Protein AF-A0A9D5K468-F1 (afdb_monomer_lite)

Secondary structure (DSSP, 8-state):
---EEEE--HHHHHHHHHHTT-EEEEEEETTTTEEEEEEE-TT---S-EEE--HHHHHHHHHHTTEEEEEESB-TTSSB---EEEEEPP-HHHHHHHHHHHHHHHHHHHHHT--TT-HHHHHHHHHHHHHHHHHHHHHIIIIIHHHHHHH---HHHHHHHHHHHHHHHHHHHHHHHHHHS-TTSHHHHHHHHHHHHHHHHHHHHIIIIIHHHHHHH--HHHHHHHHHHHHHHHHHHHHT-

pLDDT: mean 93.22, std 9.32, range [45.72, 98.62]

Foldseek 3Di:
DKFKDKFPDLVVVVVLLVVQVWAWWWAADPVVRDIDIDTDGPPDPDGPTGGDDSVVSSVVCVVQQKMKTDIQADPVRHGDPDIDIDHDDDQVRVVLNVLLVVLLVLLVVLLPDALVPQVSLLVSLVVNCLSLVLSLVLCVPQPLVVLLVQDPDPVLNVLSVVLNVLSVVLVVLSVVLNVDRSSDPVNSVSSVVSSVSSSVSNRSCVPRVVRSCVVRDDPVSSNVSNVVSVVSSVVVVVVD

Radius of gyration: 19.87 Å; chains: 1; bounding box: 51×41×53 Å

Sequence (240 aa):
MSGISLTSDHETIQEWARIRRGKPSRVADEQQGTETLSIQFPDSTNGNHERIQWRSFFAKFDKQHLCMAYDNKTEDNRLSQYYQFMPAPRGILLTLHTEHEAVMRLFDELANTTTRATKARTQGALQLEKLLKPHMKGEEKVFYPRLVHECDEEDAIIEILEGYEEHKAAKRVLKDLQKTKPDSLEWAARLSVLQELIVHHIGEEVSEIFPTAWEKLDNDTFEKLDTAYKARERKRIANM

Structure (mmCIF, N/CA/C/O backbone):
data_AF-A0A9D5K468-F1
#
_entry.id   AF-A0A9D5K468-F1
#
loop_
_atom_site.group_PDB
_atom_site.id
_atom_site.type_symbol
_atom_site.label_atom_id
_atom_site.label_alt_id
_atom_site.label_comp_id
_atom_site.label_asym_id
_atom_site.label_entity_id
_atom_site.label_seq_id
_atom_site.pdbx_PDB_ins_code
_atom_site.Cartn_x
_atom_site.Cartn_y
_atom_site.Cartn_z
_atom_site.occupancy
_atom_site.B_iso_or_equiv
_atom_site.auth_seq_id
_atom_site.auth_comp_id
_atom_site.auth_asym_id
_atom_site.auth_atom_id
_atom_site.pdbx_PDB_model_num
ATOM 1 N N . MET A 1 1 ? 2.922 11.296 8.341 1.00 45.72 1 MET A N 1
ATOM 2 C CA . MET A 1 1 ? 3.918 10.231 8.558 1.00 45.72 1 MET A CA 1
ATOM 3 C C . MET A 1 1 ? 4.535 9.882 7.210 1.00 45.72 1 MET A C 1
ATOM 5 O O . MET A 1 1 ? 3.951 10.262 6.199 1.00 45.72 1 MET A O 1
ATOM 9 N N . SER A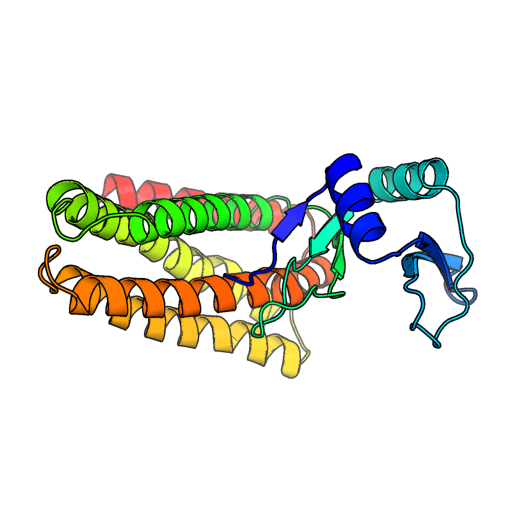 1 2 ? 5.727 9.290 7.200 1.00 59.81 2 SER A N 1
ATOM 10 C CA . SER A 1 2 ? 6.366 8.720 6.005 1.00 59.81 2 SER A CA 1
ATOM 11 C C . SER A 1 2 ? 5.594 7.479 5.555 1.00 59.81 2 SER A C 1
ATOM 13 O O . SER A 1 2 ? 5.036 6.786 6.399 1.00 59.81 2 SER A O 1
ATOM 15 N N . GLY A 1 3 ? 5.512 7.230 4.252 1.00 77.00 3 GLY A N 1
ATOM 16 C CA . GLY A 1 3 ? 4.776 6.095 3.694 1.00 77.00 3 GLY A CA 1
ATOM 17 C C . GLY A 1 3 ? 4.810 6.127 2.171 1.00 77.00 3 GLY A C 1
ATOM 18 O O . GLY A 1 3 ? 4.748 7.209 1.574 1.00 77.00 3 GLY A O 1
ATOM 19 N N . ILE A 1 4 ? 4.928 4.954 1.546 1.00 90.19 4 ILE A N 1
ATOM 20 C CA . ILE A 1 4 ? 4.982 4.855 0.087 1.00 90.19 4 ILE A CA 1
ATOM 21 C C . ILE A 1 4 ? 3.615 5.214 -0.497 1.00 90.19 4 ILE A C 1
ATOM 23 O O . ILE A 1 4 ? 2.582 4.655 -0.138 1.00 90.19 4 ILE A O 1
ATOM 27 N N . SER A 1 5 ? 3.614 6.185 -1.403 1.00 90.56 5 SER A N 1
ATOM 28 C CA . SER A 1 5 ? 2.458 6.608 -2.189 1.00 90.56 5 SER A CA 1
ATOM 29 C C . SER A 1 5 ? 2.612 6.130 -3.628 1.00 90.56 5 SER A C 1
ATOM 31 O O . SER A 1 5 ? 3.729 6.057 -4.135 1.00 90.56 5 SER A O 1
ATOM 33 N N . LEU A 1 6 ? 1.496 5.860 -4.308 1.00 93.62 6 LEU A N 1
ATOM 34 C CA . LEU A 1 6 ? 1.474 5.551 -5.737 1.00 93.62 6 LEU A CA 1
ATOM 35 C C . LEU A 1 6 ? 0.826 6.692 -6.516 1.00 93.62 6 LEU A C 1
ATOM 37 O O . LEU A 1 6 ? -0.181 7.254 -6.094 1.00 93.62 6 LEU A O 1
ATOM 41 N N . THR A 1 7 ? 1.392 7.037 -7.671 1.00 95.38 7 THR A N 1
ATOM 42 C CA . THR A 1 7 ? 0.779 8.011 -8.579 1.00 95.38 7 THR A CA 1
ATOM 43 C C . THR A 1 7 ? 1.098 7.717 -10.039 1.00 95.38 7 THR A C 1
ATOM 45 O O . THR A 1 7 ? 2.213 7.333 -10.386 1.00 95.38 7 THR A O 1
ATOM 48 N N . SER A 1 8 ? 0.123 7.927 -10.917 1.00 96.31 8 SER A N 1
ATOM 49 C CA . SER A 1 8 ? 0.329 8.036 -12.367 1.00 96.31 8 SER A CA 1
ATOM 50 C C . SER A 1 8 ? 0.136 9.473 -12.864 1.00 96.31 8 SER A C 1
ATOM 52 O O . SER A 1 8 ? 0.160 9.716 -14.068 1.00 96.31 8 SER A O 1
ATOM 54 N N . ASP A 1 9 ? -0.092 10.424 -11.954 1.00 97.56 9 ASP A N 1
ATOM 55 C CA . ASP A 1 9 ? -0.331 11.821 -12.289 1.00 97.56 9 ASP A CA 1
ATOM 56 C C . ASP A 1 9 ? 0.985 12.529 -12.634 1.00 97.56 9 ASP A C 1
ATOM 58 O O . ASP A 1 9 ? 1.917 12.610 -11.826 1.00 97.56 9 ASP A O 1
ATOM 62 N N . HIS A 1 10 ? 1.062 13.044 -13.861 1.00 98.25 10 HIS A N 1
ATOM 63 C CA . HIS A 1 10 ? 2.283 13.651 -14.388 1.00 98.25 10 HIS A CA 1
ATOM 64 C C . HIS A 1 10 ? 2.686 14.892 -13.590 1.00 98.25 10 HIS A C 1
ATOM 66 O O . HIS A 1 10 ? 3.875 15.076 -13.328 1.00 98.25 10 HIS A O 1
ATOM 72 N N . GLU A 1 11 ? 1.723 15.720 -13.176 1.00 98.00 11 GLU A N 1
ATOM 73 C CA . GLU A 1 11 ? 1.996 16.945 -12.415 1.00 98.00 11 GLU A CA 1
ATOM 74 C C . GLU A 1 11 ? 2.590 16.616 -11.042 1.00 98.00 11 GLU A C 1
ATOM 76 O O . GLU A 1 11 ? 3.605 17.197 -10.648 1.00 98.00 11 GLU A O 1
ATOM 81 N N . THR A 1 12 ? 2.031 15.615 -10.361 1.00 97.56 12 THR A N 1
ATOM 82 C CA . THR A 1 12 ? 2.538 15.098 -9.086 1.00 97.56 12 THR A CA 1
ATOM 83 C C . THR A 1 12 ? 3.973 14.593 -9.225 1.00 97.56 12 THR A C 1
ATOM 85 O O . THR A 1 12 ? 4.833 14.973 -8.428 1.00 97.56 12 THR A O 1
ATOM 88 N N . ILE A 1 13 ? 4.270 13.791 -10.256 1.00 98.19 13 ILE A N 1
ATOM 89 C CA . ILE A 1 13 ? 5.626 13.271 -10.511 1.00 98.19 13 ILE A CA 1
ATOM 90 C C . ILE A 1 13 ? 6.605 14.422 -10.782 1.00 98.19 13 ILE A C 1
ATOM 92 O O . ILE A 1 13 ? 7.703 14.462 -10.216 1.00 98.19 13 ILE A O 1
ATOM 96 N N . GLN A 1 14 ? 6.215 15.381 -11.628 1.00 97.88 14 GLN A N 1
ATOM 97 C CA . GLN A 1 14 ? 7.049 16.538 -11.956 1.00 97.88 14 GLN A CA 1
ATOM 98 C C . GLN A 1 14 ? 7.346 17.391 -10.730 1.00 97.88 14 GLN A C 1
ATOM 100 O O . GLN A 1 14 ? 8.498 17.781 -10.526 1.00 97.88 14 GLN A O 1
ATOM 105 N N . GLU A 1 15 ? 6.331 17.683 -9.922 1.00 97.19 15 GLU A N 1
ATOM 106 C CA . GLU A 1 15 ? 6.473 18.510 -8.730 1.00 97.19 15 GLU A CA 1
ATOM 107 C C . GLU A 1 15 ? 7.313 17.804 -7.664 1.00 97.19 15 GLU A C 1
ATOM 109 O O . GLU A 1 15 ? 8.256 18.396 -7.123 1.00 97.19 15 GLU A O 1
ATOM 114 N N . TRP A 1 16 ? 7.052 16.513 -7.431 1.00 96.94 16 TRP A N 1
ATOM 115 C CA . TRP A 1 16 ? 7.837 15.690 -6.516 1.00 96.94 16 TRP A CA 1
ATOM 116 C C . TRP A 1 16 ? 9.320 15.684 -6.912 1.00 96.94 16 TRP A C 1
ATOM 118 O O . TRP A 1 16 ? 10.186 15.957 -6.069 1.00 96.94 16 TRP A O 1
ATOM 128 N N . ALA A 1 17 ? 9.620 15.478 -8.199 1.00 96.81 17 ALA A N 1
ATOM 129 C CA . ALA A 1 17 ? 10.984 15.523 -8.718 1.00 96.81 17 ALA A CA 1
ATOM 130 C C . ALA A 1 17 ? 11.593 16.930 -8.596 1.00 96.81 17 ALA A C 1
ATOM 132 O O . ALA A 1 17 ? 12.740 17.079 -8.166 1.00 96.81 17 ALA A O 1
ATOM 133 N N . ARG A 1 18 ? 10.834 17.984 -8.927 1.00 95.94 18 ARG A N 1
ATOM 134 C CA . ARG A 1 18 ? 11.301 19.380 -8.921 1.00 95.94 18 ARG A CA 1
ATOM 135 C C . ARG A 1 18 ? 11.754 19.830 -7.536 1.00 95.94 18 ARG A C 1
ATOM 137 O O . ARG A 1 18 ? 12.836 20.413 -7.430 1.00 95.94 18 ARG A O 1
ATOM 144 N N . ILE A 1 19 ? 10.972 19.546 -6.492 1.00 95.19 19 ILE A N 1
ATOM 145 C CA . ILE A 1 19 ? 11.309 19.892 -5.098 1.00 95.19 19 ILE A CA 1
ATOM 146 C C . ILE A 1 19 ? 12.653 19.265 -4.689 1.00 95.19 19 ILE A C 1
ATOM 148 O O . ILE A 1 19 ? 13.437 19.880 -3.967 1.00 95.19 19 ILE A O 1
ATOM 152 N N . ARG A 1 20 ? 12.961 18.083 -5.231 1.00 94.50 20 ARG A N 1
ATOM 153 C CA . ARG A 1 20 ? 14.201 17.325 -4.994 1.00 94.50 20 ARG A CA 1
ATOM 154 C C . ARG A 1 20 ? 15.311 17.624 -6.000 1.00 94.50 20 ARG A C 1
ATOM 156 O O . ARG A 1 20 ? 16.351 16.974 -5.982 1.00 94.50 20 ARG A O 1
ATOM 163 N N . ARG A 1 21 ? 15.109 18.602 -6.892 1.00 95.06 21 ARG A N 1
ATOM 164 C CA . ARG A 1 21 ? 16.019 18.943 -8.005 1.00 95.06 21 ARG A CA 1
ATOM 165 C C . ARG A 1 21 ? 16.281 17.776 -8.971 1.00 95.06 21 ARG A C 1
ATOM 167 O O . ARG A 1 21 ? 17.262 17.808 -9.713 1.00 95.06 21 ARG A O 1
ATOM 174 N N . GLY A 1 22 ? 15.390 16.789 -8.990 1.00 95.19 22 GLY A N 1
ATOM 175 C CA . GLY A 1 22 ? 15.406 15.669 -9.917 1.00 95.19 22 GLY A CA 1
ATOM 176 C C . GLY A 1 22 ? 15.116 16.110 -11.351 1.00 95.19 22 GLY A C 1
ATOM 177 O O . GLY A 1 22 ? 14.369 17.066 -11.594 1.00 95.19 22 GLY A O 1
ATOM 178 N N . LYS A 1 23 ? 15.727 15.423 -12.316 1.00 95.38 23 LYS A N 1
ATOM 179 C CA . LYS A 1 23 ? 15.510 15.640 -13.751 1.00 95.38 23 LYS A CA 1
ATOM 180 C C . LYS A 1 23 ? 15.128 14.329 -14.441 1.00 95.38 23 LYS A C 1
ATOM 182 O O . LYS A 1 23 ? 15.724 13.303 -14.125 1.00 95.38 23 LYS A O 1
ATOM 187 N N . PRO A 1 24 ? 14.181 14.357 -15.393 1.00 96.94 24 PRO A N 1
ATOM 188 C CA . PRO A 1 24 ? 13.792 13.167 -16.133 1.00 96.94 24 PRO A CA 1
ATOM 189 C C . PRO A 1 24 ? 14.971 12.668 -16.964 1.00 96.94 24 PRO A C 1
ATOM 191 O O . PRO A 1 24 ? 15.669 13.429 -17.643 1.00 96.94 24 PRO A O 1
ATOM 194 N N . SER A 1 25 ? 15.191 11.370 -16.897 1.00 95.12 25 SER A N 1
ATOM 195 C CA . SER A 1 25 ? 16.307 10.691 -17.532 1.00 95.12 25 SER A CA 1
ATOM 196 C C . SER A 1 25 ? 15.880 9.300 -17.981 1.00 95.12 25 SER A C 1
ATOM 198 O O . SER A 1 25 ? 14.791 8.823 -17.653 1.00 95.12 25 SER A O 1
ATOM 200 N N . ARG A 1 26 ? 16.741 8.669 -18.765 1.00 92.25 26 ARG A N 1
ATOM 201 C CA . ARG A 1 26 ? 16.633 7.269 -19.147 1.00 92.25 26 ARG A CA 1
ATOM 202 C C . ARG A 1 26 ? 17.983 6.595 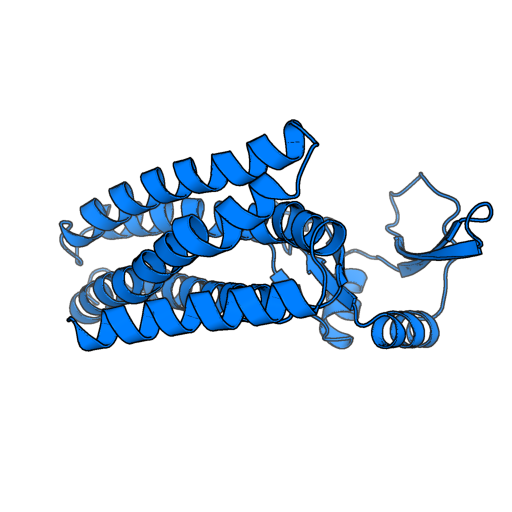-18.968 1.00 92.25 26 ARG A C 1
ATOM 204 O O . ARG A 1 26 ? 19.020 7.242 -19.120 1.00 92.25 26 ARG A O 1
ATOM 211 N N . VAL A 1 27 ? 17.949 5.302 -18.712 1.00 89.62 27 VAL A N 1
ATOM 212 C CA . VAL A 1 27 ? 19.107 4.417 -18.781 1.00 89.62 27 VAL A CA 1
ATOM 213 C C . VAL A 1 27 ? 18.841 3.449 -19.922 1.00 89.62 27 VAL A C 1
ATOM 215 O O . VAL A 1 27 ? 17.809 2.783 -19.934 1.00 89.62 27 VAL A O 1
ATOM 218 N N . ALA A 1 28 ? 19.721 3.430 -20.919 1.00 84.94 28 ALA A N 1
ATOM 219 C CA . ALA A 1 28 ? 19.643 2.453 -21.996 1.00 84.94 28 ALA A CA 1
ATOM 220 C C . ALA A 1 28 ? 20.304 1.147 -21.544 1.00 84.94 28 ALA A C 1
ATOM 222 O O . ALA A 1 28 ? 21.418 1.175 -21.022 1.00 84.94 28 ALA A O 1
ATOM 223 N N . ASP A 1 29 ? 19.637 0.025 -21.781 1.00 80.25 29 ASP A N 1
ATOM 224 C CA . ASP A 1 29 ? 20.243 -1.298 -21.734 1.00 80.25 29 ASP A CA 1
ATOM 225 C C . ASP A 1 29 ? 20.590 -1.703 -23.172 1.00 80.25 29 ASP A C 1
ATOM 227 O O . ASP A 1 29 ? 19.738 -2.126 -23.956 1.00 80.25 29 ASP A O 1
ATOM 231 N N . GLU A 1 30 ? 21.858 -1.523 -23.543 1.00 74.56 30 GLU A N 1
ATOM 232 C CA . GLU A 1 30 ? 22.348 -1.852 -24.886 1.00 74.56 30 GLU A CA 1
ATOM 233 C C . GLU A 1 30 ? 22.330 -3.361 -25.174 1.00 74.56 30 GLU A C 1
ATOM 235 O O . GLU A 1 30 ? 22.268 -3.752 -26.339 1.00 74.56 30 GLU A O 1
ATOM 240 N N . GLN A 1 31 ? 22.364 -4.212 -24.141 1.00 74.06 31 GLN A N 1
ATOM 241 C CA . GLN A 1 31 ? 22.369 -5.666 -24.311 1.00 74.06 31 GLN A CA 1
ATOM 242 C C . GLN A 1 31 ? 20.968 -6.197 -24.611 1.00 74.06 31 GLN A C 1
ATOM 244 O O . GLN A 1 31 ? 20.813 -7.071 -25.463 1.00 74.06 31 GLN A O 1
ATOM 249 N N . GLN A 1 32 ? 19.951 -5.657 -23.937 1.00 71.75 32 GLN A N 1
ATOM 250 C CA . GLN A 1 32 ? 18.554 -6.054 -24.141 1.00 71.75 32 GLN A CA 1
ATOM 251 C C . GLN A 1 32 ? 17.818 -5.179 -25.166 1.00 71.75 32 GLN A C 1
ATOM 253 O O . GLN A 1 32 ? 16.709 -5.512 -25.583 1.00 71.75 32 GLN A O 1
ATOM 258 N N . GLY A 1 33 ? 18.415 -4.058 -25.582 1.00 76.19 33 GLY A N 1
ATOM 259 C CA . GLY A 1 33 ? 17.763 -3.071 -26.444 1.00 76.19 33 GLY A CA 1
ATOM 260 C C . GLY A 1 33 ? 16.573 -2.382 -25.769 1.00 76.19 33 GLY A C 1
ATOM 261 O O . GLY A 1 33 ? 15.693 -1.858 -26.457 1.00 76.19 33 GLY A O 1
ATOM 262 N N . THR A 1 34 ? 16.517 -2.408 -24.436 1.00 80.69 34 THR A N 1
ATOM 263 C CA . THR A 1 34 ? 15.461 -1.798 -23.626 1.00 80.69 34 THR A CA 1
ATOM 264 C C . THR A 1 34 ? 15.940 -0.475 -23.034 1.00 80.69 34 THR A C 1
ATOM 266 O O . THR A 1 34 ? 17.118 -0.116 -23.077 1.00 80.69 34 THR A O 1
ATOM 269 N N . GLU A 1 35 ? 15.006 0.318 -22.522 1.00 86.31 35 GLU A N 1
ATOM 270 C CA . GLU A 1 35 ? 15.334 1.526 -21.776 1.00 86.31 35 GLU A CA 1
ATOM 271 C C . GLU A 1 35 ? 14.469 1.614 -20.525 1.00 86.31 35 GLU A C 1
ATOM 273 O O . GLU A 1 35 ? 13.265 1.346 -20.564 1.00 86.31 35 GLU A O 1
ATOM 278 N N . THR A 1 36 ? 15.093 2.042 -19.435 1.00 91.06 36 THR A N 1
ATOM 279 C CA . THR A 1 36 ? 14.440 2.250 -18.147 1.00 91.06 36 THR A CA 1
ATOM 280 C C . THR A 1 36 ? 14.343 3.742 -17.884 1.00 91.06 36 THR A C 1
ATOM 282 O O . THR A 1 36 ? 15.323 4.481 -18.010 1.00 91.06 36 THR A O 1
ATOM 285 N N . LEU A 1 37 ? 13.146 4.208 -17.540 1.00 95.12 37 LEU A N 1
ATOM 286 C CA . LEU A 1 37 ? 12.934 5.588 -17.121 1.00 95.12 37 LEU A CA 1
ATOM 287 C C . LEU A 1 37 ? 13.493 5.802 -15.714 1.00 95.12 37 LEU A C 1
ATOM 289 O O . LEU A 1 37 ? 13.341 4.957 -14.839 1.00 95.12 37 LEU A O 1
ATOM 293 N N . SER A 1 38 ? 14.120 6.953 -15.486 1.00 94.75 38 SER A N 1
ATOM 294 C CA . SER A 1 38 ? 14.679 7.312 -14.182 1.00 94.75 38 SER A CA 1
ATOM 295 C C . SER A 1 38 ? 14.586 8.814 -13.924 1.00 94.75 38 SER A C 1
ATOM 297 O O . SER A 1 38 ? 14.521 9.634 -14.842 1.00 94.75 38 SER A O 1
ATOM 299 N N . ILE A 1 39 ? 14.648 9.209 -12.662 1.00 94.75 39 ILE A N 1
ATOM 300 C CA . ILE A 1 39 ? 14.851 10.587 -12.219 1.00 94.75 39 ILE A CA 1
ATOM 301 C C . ILE A 1 39 ? 16.288 10.710 -11.706 1.00 94.75 39 ILE A C 1
ATOM 303 O O . ILE A 1 39 ? 16.675 10.067 -10.734 1.00 94.75 39 ILE A O 1
ATOM 307 N N . GLN A 1 40 ? 17.081 11.553 -12.361 1.00 93.00 40 GLN A N 1
ATOM 308 C CA . GLN A 1 40 ? 18.457 11.836 -11.967 1.00 93.00 40 GLN A CA 1
ATOM 309 C C . GLN A 1 40 ? 18.485 12.969 -10.937 1.00 93.00 40 GLN A C 1
ATOM 311 O O . GLN A 1 40 ? 18.050 14.088 -11.236 1.00 93.00 40 GLN A O 1
ATOM 316 N N . PHE A 1 41 ? 19.040 12.700 -9.755 1.00 91.88 41 PHE A N 1
ATOM 317 C CA . PHE A 1 41 ? 19.265 13.695 -8.701 1.00 91.88 41 PHE A CA 1
ATOM 318 C C . PHE A 1 41 ? 20.694 14.262 -8.738 1.00 91.88 41 PHE A C 1
ATOM 320 O O . PHE A 1 41 ? 21.589 13.601 -9.263 1.00 91.88 41 PHE A O 1
ATOM 327 N N . PRO A 1 42 ? 20.936 15.475 -8.198 1.00 84.88 42 PRO A N 1
ATOM 328 C CA . PRO A 1 42 ? 22.245 16.137 -8.257 1.00 84.88 42 PRO A CA 1
ATOM 329 C C . PRO A 1 42 ? 23.411 15.327 -7.676 1.00 84.88 42 PRO A C 1
ATOM 331 O O . PRO A 1 42 ? 24.520 15.434 -8.189 1.00 84.88 42 PRO A O 1
ATOM 334 N N . ASP A 1 43 ? 23.146 14.519 -6.649 1.00 77.19 43 ASP A N 1
ATOM 335 C CA . ASP A 1 43 ? 24.165 13.745 -5.927 1.00 77.19 43 ASP A CA 1
ATOM 336 C C . ASP A 1 43 ? 24.287 12.297 -6.442 1.00 77.19 43 ASP A C 1
ATOM 338 O O . ASP A 1 43 ? 25.074 11.510 -5.922 1.00 77.19 43 ASP A O 1
ATOM 342 N N . SER A 1 44 ? 23.516 11.926 -7.473 1.00 68.44 44 SER A N 1
ATOM 343 C CA . SER A 1 44 ? 23.575 10.595 -8.079 1.00 68.44 44 SER A CA 1
ATOM 344 C C . SER A 1 44 ? 24.779 10.509 -9.020 1.00 68.44 44 SER A C 1
ATOM 346 O O . SER A 1 44 ? 24.780 11.080 -10.112 1.00 68.44 44 SER A O 1
ATOM 348 N N . THR A 1 45 ? 25.831 9.821 -8.574 1.00 56.50 45 THR A N 1
ATOM 349 C CA . THR A 1 45 ? 27.096 9.647 -9.311 1.00 56.50 45 THR A CA 1
ATOM 350 C C . THR A 1 45 ? 27.157 8.368 -10.148 1.00 56.50 45 THR A C 1
ATOM 352 O O . THR A 1 45 ? 28.140 8.162 -10.857 1.00 56.50 45 THR A O 1
ATOM 355 N N . ASN A 1 46 ? 26.125 7.520 -10.103 1.00 55.44 46 ASN A N 1
ATOM 356 C CA . ASN A 1 46 ? 26.139 6.201 -10.730 1.00 55.44 46 ASN A CA 1
ATOM 357 C C . ASN A 1 46 ? 25.146 6.121 -11.892 1.00 55.44 46 ASN A C 1
ATOM 359 O O . ASN A 1 46 ? 23.981 6.456 -11.726 1.00 55.44 46 ASN A O 1
ATOM 363 N N . GLY A 1 47 ? 25.612 5.620 -13.039 1.00 61.12 47 GLY A N 1
ATOM 364 C CA . GLY A 1 47 ? 24.780 5.235 -14.182 1.00 61.12 47 GLY A CA 1
ATOM 365 C C . GLY A 1 47 ? 24.971 6.105 -15.425 1.00 61.12 47 GLY A C 1
ATOM 366 O O . GLY A 1 47 ? 25.184 7.315 -15.348 1.00 61.12 47 GLY A O 1
ATOM 367 N N . ASN A 1 48 ? 24.865 5.478 -16.599 1.00 75.81 48 ASN A N 1
ATOM 368 C CA . ASN A 1 48 ? 24.874 6.151 -17.900 1.00 75.81 48 ASN A CA 1
ATOM 369 C C . ASN A 1 48 ? 23.502 6.811 -18.160 1.00 75.81 48 ASN A C 1
ATOM 371 O O . ASN A 1 48 ? 22.762 6.426 -19.064 1.00 75.81 48 ASN A O 1
ATOM 375 N N . HIS A 1 49 ? 23.117 7.747 -17.286 1.00 84.38 49 HIS A N 1
ATOM 376 C CA . HIS A 1 49 ? 21.836 8.442 -17.361 1.00 84.38 49 HIS A CA 1
ATOM 377 C C . HIS A 1 49 ? 21.863 9.483 -18.477 1.00 84.38 49 HIS A C 1
ATOM 379 O O . HIS A 1 49 ? 22.571 10.490 -18.399 1.00 84.38 49 HIS A O 1
ATOM 385 N N . GLU A 1 50 ? 21.012 9.299 -19.478 1.00 90.31 50 GLU A N 1
ATOM 386 C CA . GLU A 1 50 ? 20.758 10.321 -20.480 1.00 90.31 50 GLU A CA 1
ATOM 387 C C . GLU A 1 50 ? 19.570 11.181 -20.050 1.00 90.31 50 GLU A C 1
ATOM 389 O O . GLU A 1 50 ? 18.458 10.690 -19.842 1.00 90.31 50 GLU A O 1
ATOM 394 N N . ARG A 1 51 ? 19.787 12.493 -19.941 1.00 92.69 51 ARG A N 1
ATOM 395 C CA . ARG A 1 51 ? 18.706 13.448 -19.680 1.00 92.69 51 ARG A CA 1
ATOM 396 C C . ARG A 1 51 ? 17.771 13.546 -20.877 1.00 92.69 51 ARG A C 1
ATOM 398 O O . ARG A 1 51 ? 18.211 13.788 -21.997 1.00 92.69 51 ARG A O 1
ATOM 405 N N . ILE A 1 52 ? 16.471 13.477 -20.611 1.00 95.44 52 ILE A N 1
ATOM 406 C CA . ILE A 1 52 ? 15.428 13.646 -21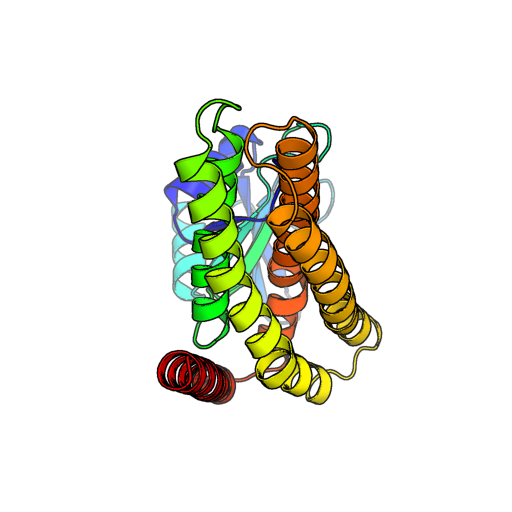.627 1.00 95.44 52 ILE A CA 1
ATOM 407 C C . ILE A 1 52 ? 14.467 14.771 -21.244 1.00 95.44 52 ILE A C 1
ATOM 409 O O . ILE A 1 52 ? 14.528 15.322 -20.152 1.00 95.44 52 ILE A O 1
ATOM 413 N N . GLN A 1 53 ? 13.586 15.164 -22.160 1.00 97.25 53 GLN A N 1
ATOM 414 C CA . GLN A 1 53 ? 12.530 16.135 -21.861 1.00 97.25 53 GLN A CA 1
ATOM 415 C C . GLN A 1 53 ? 11.343 15.438 -21.192 1.00 97.25 53 GLN A C 1
ATOM 417 O O . GLN A 1 53 ? 10.990 14.332 -21.599 1.00 97.25 53 GLN A O 1
ATOM 422 N N . TRP A 1 54 ? 10.662 16.110 -20.256 1.00 97.88 54 TRP A N 1
ATOM 423 C CA . TRP A 1 54 ? 9.464 15.573 -19.587 1.00 97.88 54 TRP A CA 1
ATOM 424 C C . TRP A 1 54 ? 8.400 15.066 -20.563 1.00 97.88 54 TRP A C 1
ATOM 426 O O . TRP A 1 54 ? 7.823 14.013 -20.344 1.00 97.88 54 TRP A O 1
ATOM 436 N N . ARG A 1 55 ? 8.188 15.756 -21.689 1.00 97.50 55 ARG A N 1
ATOM 437 C CA . ARG A 1 55 ? 7.247 15.298 -22.722 1.00 97.50 55 ARG A CA 1
ATOM 438 C C . ARG A 1 55 ? 7.617 13.922 -23.292 1.00 97.50 55 ARG A C 1
ATOM 440 O O . ARG A 1 55 ? 6.739 13.102 -23.517 1.00 97.50 55 ARG A O 1
ATOM 447 N N . SER A 1 56 ? 8.906 13.683 -23.542 1.00 96.62 56 SER A N 1
ATOM 448 C CA . SER A 1 56 ? 9.398 12.387 -24.035 1.00 96.62 56 SER A CA 1
ATOM 449 C C . SER A 1 56 ? 9.344 11.327 -22.935 1.00 96.62 56 SER A C 1
ATOM 451 O O . SER A 1 56 ? 8.939 10.198 -23.187 1.00 96.62 56 SER A O 1
ATOM 453 N N . PHE A 1 57 ? 9.691 11.721 -21.707 1.00 97.50 57 PHE A N 1
ATOM 454 C CA . PHE A 1 57 ? 9.585 10.880 -20.522 1.00 97.50 57 PHE A CA 1
ATOM 455 C C . PHE A 1 57 ? 8.155 10.354 -20.340 1.00 97.50 57 PHE A C 1
ATOM 457 O O . PHE A 1 57 ? 7.956 9.144 -20.312 1.00 97.50 57 PHE A O 1
ATOM 464 N N . PHE A 1 58 ? 7.155 11.240 -20.305 1.00 98.19 58 PHE A N 1
ATOM 465 C CA . PHE A 1 58 ? 5.770 10.833 -20.074 1.00 98.19 58 PHE A CA 1
ATOM 466 C C . PHE A 1 58 ? 5.152 10.081 -21.248 1.00 98.19 58 PHE A C 1
ATOM 468 O O . PHE A 1 58 ? 4.436 9.116 -21.031 1.00 98.19 58 PHE A O 1
ATOM 475 N N . ALA A 1 59 ? 5.522 10.409 -22.490 1.00 97.19 59 ALA A N 1
ATOM 476 C CA . ALA A 1 59 ? 5.102 9.604 -23.637 1.00 97.19 59 ALA A CA 1
ATOM 477 C C . ALA A 1 59 ? 5.546 8.131 -23.517 1.00 97.19 59 ALA A C 1
ATOM 479 O O . ALA A 1 59 ? 4.823 7.230 -23.940 1.00 97.19 59 ALA A O 1
ATOM 480 N N . LYS A 1 60 ? 6.729 7.876 -22.940 1.00 95.88 60 LYS A N 1
ATOM 481 C CA . LYS A 1 60 ? 7.229 6.519 -22.667 1.00 95.88 60 LYS A CA 1
ATOM 482 C C . LYS A 1 60 ? 6.553 5.904 -21.444 1.00 95.88 60 LYS A C 1
ATOM 484 O O . LYS A 1 60 ? 6.127 4.758 -21.520 1.00 95.88 60 LYS A O 1
ATOM 489 N N . PHE A 1 61 ? 6.415 6.680 -20.371 1.00 97.19 61 PHE A N 1
ATOM 490 C CA . PHE A 1 61 ? 5.749 6.283 -19.130 1.00 97.19 61 PHE A CA 1
ATOM 491 C C . PHE A 1 61 ? 4.316 5.795 -19.385 1.00 97.19 61 PHE A C 1
ATOM 493 O O . PHE A 1 61 ? 3.956 4.695 -18.974 1.00 97.19 61 PHE A O 1
ATOM 500 N N . ASP A 1 62 ? 3.539 6.558 -20.160 1.00 97.06 62 ASP A N 1
ATOM 501 C CA . ASP A 1 62 ? 2.158 6.223 -20.514 1.00 97.06 62 ASP A CA 1
ATOM 502 C C . ASP A 1 62 ? 2.091 4.998 -21.427 1.00 97.06 62 ASP A C 1
ATOM 504 O O . ASP A 1 62 ? 1.257 4.116 -21.231 1.00 97.06 62 ASP A O 1
ATOM 508 N N . LYS A 1 63 ? 2.999 4.909 -22.411 1.00 95.00 63 LYS A N 1
ATOM 509 C CA . LYS A 1 63 ? 3.089 3.758 -23.322 1.00 95.00 63 LYS A CA 1
ATOM 510 C C . LYS A 1 63 ? 3.412 2.458 -22.578 1.00 95.00 63 LYS A C 1
ATOM 512 O O . LYS A 1 63 ? 2.982 1.393 -23.010 1.00 95.00 63 LYS A O 1
ATOM 517 N N . GLN A 1 64 ? 4.188 2.544 -21.501 1.00 93.31 64 GLN A N 1
ATOM 518 C CA . GLN A 1 64 ? 4.541 1.417 -20.638 1.00 93.31 64 GLN A CA 1
ATOM 519 C C . GLN A 1 64 ? 3.516 1.192 -19.511 1.00 93.31 64 GLN A C 1
ATOM 52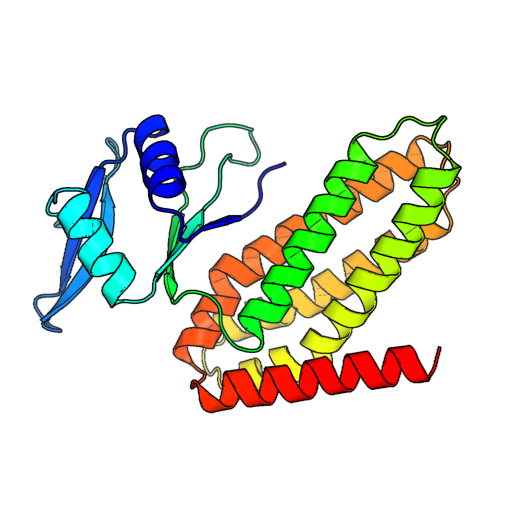1 O O . GLN A 1 64 ? 3.674 0.248 -18.744 1.00 93.31 64 GLN A O 1
ATOM 526 N N . HIS A 1 65 ? 2.464 2.018 -19.428 1.00 94.44 65 HIS A N 1
ATOM 527 C CA . HIS A 1 65 ? 1.435 1.966 -18.386 1.00 94.44 65 HIS A CA 1
ATOM 528 C C . HIS A 1 65 ? 2.018 1.966 -16.966 1.00 94.44 65 HIS A C 1
ATOM 530 O O . HIS A 1 65 ? 1.619 1.166 -16.120 1.00 94.44 65 HIS A O 1
ATOM 536 N N . LEU A 1 66 ? 2.991 2.841 -16.715 1.00 96.31 66 LEU A N 1
ATOM 537 C CA . LEU A 1 66 ? 3.681 2.914 -15.432 1.00 96.31 66 LEU A CA 1
ATOM 538 C C . LEU A 1 66 ? 2.929 3.768 -14.402 1.00 96.31 66 LEU A C 1
ATOM 540 O O . LEU A 1 66 ? 2.114 4.632 -14.727 1.00 96.31 66 LEU A O 1
ATOM 544 N N . CYS A 1 67 ? 3.265 3.542 -13.139 1.00 97.12 67 CYS A N 1
ATOM 545 C CA . CYS A 1 67 ? 3.060 4.446 -12.020 1.00 97.12 67 CYS A CA 1
ATOM 546 C C . CYS A 1 67 ? 4.399 4.674 -11.293 1.00 97.12 67 CYS A C 1
ATOM 548 O O . CYS A 1 67 ? 5.394 3.987 -11.540 1.00 97.12 67 CYS A O 1
ATOM 550 N N . MET A 1 68 ? 4.432 5.668 -10.410 1.00 97.44 68 MET A N 1
ATOM 551 C CA . MET A 1 68 ? 5.544 5.947 -9.509 1.00 97.44 68 MET A CA 1
ATOM 552 C C . MET A 1 68 ? 5.137 5.575 -8.084 1.00 97.44 68 MET A C 1
ATOM 554 O O . MET A 1 68 ? 4.218 6.192 -7.544 1.00 97.44 68 MET A O 1
ATOM 558 N N . ALA A 1 69 ? 5.831 4.609 -7.486 1.00 96.12 69 ALA A N 1
ATOM 559 C CA . ALA A 1 69 ? 5.894 4.422 -6.042 1.00 96.12 69 ALA A CA 1
ATOM 560 C C . ALA A 1 69 ? 6.920 5.406 -5.486 1.00 96.12 69 ALA A C 1
ATOM 562 O O . ALA A 1 69 ? 8.018 5.516 -6.029 1.00 96.12 69 ALA A O 1
ATOM 563 N N . TYR A 1 70 ? 6.575 6.178 -4.462 1.00 95.00 70 TYR A N 1
ATOM 564 C CA . TYR A 1 70 ? 7.476 7.192 -3.925 1.00 95.00 70 TYR A CA 1
ATOM 565 C C . TYR A 1 70 ? 7.212 7.487 -2.465 1.00 95.00 70 TYR A C 1
ATOM 567 O O . TYR A 1 70 ? 6.086 7.398 -1.982 1.00 95.00 70 TYR A O 1
ATOM 575 N N . ASP A 1 71 ? 8.256 7.953 -1.796 1.00 92.56 71 ASP A N 1
ATOM 576 C CA . ASP A 1 71 ? 8.138 8.509 -0.463 1.00 92.56 71 ASP A CA 1
ATOM 577 C C . ASP A 1 71 ? 8.310 10.032 -0.506 1.00 92.56 71 ASP A C 1
ATOM 579 O O . ASP A 1 71 ? 9.116 10.609 -1.248 1.00 92.56 71 ASP A O 1
ATOM 583 N N . ASN A 1 72 ? 7.519 10.726 0.304 1.00 89.38 72 ASN A N 1
ATOM 584 C CA . ASN A 1 72 ? 7.666 12.160 0.464 1.00 89.38 72 ASN A CA 1
ATOM 585 C C . ASN A 1 72 ? 8.782 12.504 1.445 1.00 89.38 72 ASN A C 1
ATOM 587 O O . ASN A 1 72 ? 9.530 13.461 1.206 1.00 89.38 72 ASN A O 1
ATOM 591 N N . LYS A 1 73 ? 8.894 11.759 2.544 1.00 87.19 73 LYS A N 1
ATOM 592 C CA . LYS A 1 73 ? 9.807 12.101 3.624 1.00 87.19 73 LYS A CA 1
ATOM 593 C C . LYS A 1 73 ? 10.340 10.867 4.317 1.00 87.19 73 LYS A C 1
ATOM 595 O O . LYS A 1 73 ? 9.566 9.997 4.658 1.00 87.19 73 LYS A O 1
ATOM 600 N N . THR A 1 74 ? 11.617 10.901 4.654 1.00 83.56 74 THR A N 1
ATOM 601 C CA . THR A 1 74 ? 12.249 9.909 5.524 1.00 83.56 74 THR A CA 1
ATOM 602 C C . THR A 1 74 ? 11.660 9.946 6.940 1.00 83.56 74 THR A C 1
ATOM 604 O O . THR A 1 74 ? 10.995 10.914 7.327 1.00 83.56 74 THR A O 1
ATOM 607 N N . GLU A 1 75 ? 11.965 8.929 7.749 1.00 77.56 75 GLU A N 1
ATOM 608 C CA . GLU A 1 75 ? 11.553 8.851 9.161 1.00 77.56 75 GLU A CA 1
ATOM 609 C C . GLU A 1 75 ? 11.990 10.075 9.983 1.00 77.56 75 GLU A C 1
ATOM 611 O O . GLU A 1 75 ? 11.251 10.564 10.836 1.00 77.56 75 GLU A O 1
ATOM 616 N N . ASP A 1 76 ? 13.160 10.646 9.673 1.00 82.00 76 ASP A N 1
ATOM 617 C CA . ASP A 1 76 ? 13.673 11.872 10.298 1.00 82.00 76 ASP A CA 1
ATOM 618 C C . ASP A 1 76 ? 13.109 13.168 9.674 1.00 82.00 76 ASP A C 1
ATOM 620 O O . ASP A 1 76 ? 13.629 14.265 9.900 1.00 82.00 76 ASP A O 1
ATOM 624 N N . ASN A 1 77 ? 12.011 13.053 8.915 1.00 82.62 77 ASN A N 1
ATOM 625 C CA . ASN A 1 77 ? 11.232 14.144 8.325 1.00 82.62 77 ASN A CA 1
ATOM 626 C C . ASN A 1 77 ? 12.022 14.997 7.306 1.00 82.62 77 ASN A C 1
ATOM 628 O O . ASN A 1 77 ? 11.644 16.143 7.028 1.00 82.62 77 ASN A O 1
ATOM 632 N N . ARG A 1 78 ? 13.094 14.445 6.715 1.00 87.75 78 ARG A N 1
ATOM 633 C CA . ARG A 1 78 ? 13.805 15.029 5.561 1.00 87.75 78 ARG A CA 1
ATOM 634 C C . ARG A 1 78 ? 13.114 14.641 4.259 1.00 87.75 78 ARG A C 1
ATOM 636 O O . ARG A 1 78 ? 12.300 13.732 4.231 1.00 87.75 78 ARG A O 1
ATOM 643 N N . LEU A 1 79 ? 13.421 15.334 3.162 1.00 89.75 79 LEU A N 1
ATOM 644 C CA . LEU A 1 79 ? 12.899 14.965 1.842 1.00 89.75 79 LEU A CA 1
ATOM 645 C C . LEU A 1 79 ? 13.521 13.639 1.388 1.00 89.75 79 LEU A C 1
ATOM 647 O O . LEU A 1 79 ? 14.727 13.579 1.156 1.00 89.75 79 LEU A O 1
ATOM 651 N N . SER A 1 80 ? 12.694 12.606 1.235 1.00 91.44 80 SER A N 1
ATOM 652 C CA . SER A 1 80 ? 13.125 11.308 0.707 1.00 91.44 80 SER A CA 1
ATOM 653 C C . SER A 1 80 ? 13.389 11.402 -0.791 1.00 91.44 80 SER A C 1
ATOM 655 O O . SER A 1 80 ? 12.636 12.071 -1.489 1.00 91.44 80 SER A O 1
ATOM 657 N N . GLN A 1 81 ? 14.435 10.757 -1.304 1.00 92.94 81 GLN A N 1
ATOM 658 C CA . GLN A 1 81 ? 14.657 10.595 -2.750 1.00 92.94 81 GLN A CA 1
ATOM 659 C C . GLN A 1 81 ? 14.206 9.219 -3.252 1.00 92.94 81 GLN A C 1
ATOM 661 O O . GLN A 1 81 ? 14.417 8.911 -4.421 1.00 92.94 81 GLN A O 1
ATOM 666 N N . TYR A 1 82 ? 13.597 8.402 -2.388 1.00 92.69 82 TYR A N 1
ATOM 667 C CA . TYR A 1 82 ? 13.104 7.087 -2.764 1.00 92.69 82 TYR A CA 1
ATOM 668 C C . TYR A 1 82 ? 11.944 7.213 -3.756 1.00 92.69 82 TYR A C 1
ATOM 670 O O . TYR A 1 82 ? 10.934 7.872 -3.482 1.00 92.69 82 TYR A O 1
ATOM 678 N N . TYR A 1 83 ? 12.113 6.572 -4.907 1.00 94.88 83 TYR A N 1
ATOM 679 C CA . TYR A 1 83 ? 11.057 6.314 -5.868 1.00 94.88 83 TYR A CA 1
ATOM 680 C C . TYR A 1 83 ? 11.376 5.039 -6.643 1.00 94.88 83 TYR A C 1
ATOM 682 O O . TYR A 1 83 ? 12.540 4.674 -6.817 1.00 94.88 83 TYR A O 1
ATOM 690 N N . GLN A 1 84 ? 10.334 4.434 -7.189 1.00 95.25 84 GLN A N 1
ATOM 691 C CA . GLN A 1 84 ? 10.418 3.332 -8.126 1.00 95.25 84 GLN A CA 1
ATOM 692 C C . GLN A 1 84 ? 9.325 3.500 -9.173 1.00 95.25 84 GLN A C 1
ATOM 694 O O . GLN A 1 84 ? 8.181 3.829 -8.857 1.00 95.25 84 GLN A O 1
ATOM 699 N N . PHE A 1 85 ? 9.679 3.296 -10.439 1.00 95.56 85 PHE A N 1
ATOM 700 C CA . PHE A 1 85 ? 8.679 3.141 -11.485 1.00 95.56 85 PHE A CA 1
ATOM 701 C C . PHE A 1 85 ? 8.329 1.670 -11.622 1.00 95.56 85 PHE A C 1
ATOM 703 O O . PHE A 1 85 ? 9.213 0.820 -11.702 1.00 95.56 85 PHE A O 1
ATOM 710 N N . MET A 1 86 ? 7.038 1.384 -11.666 1.00 94.06 86 MET A N 1
ATOM 711 C CA . MET A 1 86 ? 6.503 0.032 -11.780 1.00 94.06 86 MET A CA 1
ATOM 712 C C . MET A 1 86 ? 5.240 0.063 -12.642 1.00 94.06 86 MET A C 1
ATOM 714 O O . MET A 1 86 ? 4.651 1.133 -12.812 1.00 94.06 86 MET A O 1
ATOM 718 N N . PRO A 1 87 ? 4.802 -1.065 -13.217 1.00 94.38 87 PRO A N 1
ATOM 719 C CA . PRO A 1 87 ? 3.538 -1.091 -13.936 1.00 94.38 87 PRO A CA 1
ATOM 720 C C . PRO A 1 87 ? 2.361 -0.744 -13.007 1.00 94.38 87 PRO A C 1
ATOM 722 O O . PRO A 1 87 ? 2.309 -1.172 -11.851 1.00 94.38 87 PRO A O 1
ATOM 725 N N . ALA A 1 88 ? 1.412 0.046 -13.513 1.00 93.62 88 ALA A N 1
ATOM 726 C CA . ALA A 1 88 ? 0.281 0.537 -12.734 1.00 93.62 88 ALA A CA 1
ATOM 727 C C . ALA A 1 88 ? -0.587 -0.620 -12.199 1.00 93.62 88 ALA A C 1
ATOM 729 O O . ALA A 1 88 ? -0.899 -1.529 -12.972 1.00 93.62 88 ALA A O 1
ATOM 730 N N . PRO A 1 89 ? -1.021 -0.598 -10.919 1.00 94.56 89 PRO A N 1
ATOM 731 C CA . PRO A 1 89 ? -1.807 -1.679 -10.329 1.00 94.56 89 PRO A CA 1
ATOM 732 C C . PRO A 1 89 ? -3.040 -2.058 -11.159 1.00 94.56 89 PRO A C 1
ATOM 734 O O . PRO A 1 89 ? -3.755 -1.204 -11.684 1.00 94.56 89 PRO A O 1
ATOM 737 N N . ARG A 1 90 ? -3.319 -3.361 -11.229 1.00 94.75 90 ARG A N 1
ATOM 738 C CA . ARG A 1 90 ? -4.466 -3.954 -11.936 1.00 94.75 90 ARG A CA 1
ATOM 739 C C . ARG A 1 90 ? -4.986 -5.175 -11.189 1.00 94.75 90 ARG A C 1
ATOM 741 O O . ARG A 1 90 ? -4.292 -5.683 -10.307 1.00 94.75 90 ARG A O 1
ATOM 748 N N . GLY A 1 91 ? -6.171 -5.663 -11.560 1.00 97.38 91 GLY A N 1
ATOM 749 C CA . GLY A 1 91 ? -6.799 -6.811 -10.908 1.00 97.38 91 GLY A CA 1
ATOM 750 C C . GLY A 1 91 ? -6.750 -6.673 -9.385 1.00 97.38 91 GLY A C 1
ATOM 751 O O . GLY A 1 91 ? -7.118 -5.632 -8.835 1.00 97.38 91 GLY A O 1
ATOM 752 N N . ILE A 1 92 ? -6.223 -7.698 -8.711 1.00 98.12 92 ILE A N 1
ATOM 753 C CA . ILE A 1 92 ? -6.147 -7.719 -7.248 1.00 98.12 92 ILE A CA 1
ATOM 754 C C . ILE A 1 92 ? -5.271 -6.591 -6.689 1.00 98.12 92 ILE A C 1
ATOM 756 O O . ILE A 1 92 ? -5.660 -5.993 -5.695 1.00 98.12 92 ILE A O 1
ATOM 760 N N . LEU A 1 93 ? -4.166 -6.217 -7.348 1.00 97.81 93 LEU A N 1
ATOM 761 C CA . LEU A 1 93 ? -3.279 -5.154 -6.851 1.00 97.81 93 LEU A CA 1
ATOM 762 C C . LEU A 1 93 ? -3.987 -3.796 -6.808 1.00 97.81 93 LEU A C 1
ATOM 764 O O . LEU A 1 93 ? -3.785 -3.016 -5.883 1.00 97.81 93 LEU A O 1
ATOM 768 N N . LEU A 1 94 ? -4.850 -3.515 -7.791 1.00 96.94 94 LEU A N 1
ATOM 769 C CA . LEU A 1 94 ? -5.663 -2.296 -7.790 1.00 96.94 94 LEU A CA 1
ATOM 770 C C . LEU A 1 94 ? -6.686 -2.304 -6.650 1.00 96.94 94 LEU A C 1
ATOM 772 O O . LEU A 1 94 ? -6.903 -1.276 -6.006 1.00 96.94 94 LEU A O 1
ATOM 776 N N . THR A 1 95 ? -7.308 -3.456 -6.394 1.00 97.88 95 THR A N 1
ATOM 777 C CA . THR A 1 95 ? -8.242 -3.628 -5.274 1.00 97.88 95 THR A CA 1
ATOM 778 C C . THR A 1 95 ? -7.542 -3.400 -3.935 1.00 97.88 95 THR A C 1
ATOM 780 O O . THR A 1 95 ? -7.999 -2.550 -3.173 1.00 97.88 95 THR A O 1
ATOM 783 N N . LEU A 1 96 ? -6.412 -4.071 -3.689 1.00 97.88 96 LEU A N 1
ATOM 784 C CA . LEU A 1 96 ? -5.628 -3.916 -2.458 1.00 97.88 96 LEU A CA 1
ATOM 785 C C . LEU A 1 96 ? -5.161 -2.469 -2.277 1.00 97.88 96 LEU A C 1
ATOM 787 O O . LEU A 1 96 ? -5.407 -1.864 -1.238 1.00 97.88 96 LEU A O 1
ATOM 791 N N . HIS A 1 97 ? -4.618 -1.852 -3.329 1.00 96.38 97 HIS A N 1
ATOM 792 C CA . HIS A 1 97 ? -4.200 -0.453 -3.270 1.00 96.38 97 HIS A CA 1
ATOM 793 C C . HIS A 1 97 ? -5.358 0.502 -2.928 1.00 96.38 97 HIS A C 1
ATOM 795 O O . HIS A 1 97 ? -5.205 1.397 -2.097 1.00 96.38 97 HIS A O 1
ATOM 801 N N . THR A 1 98 ? -6.542 0.295 -3.511 1.00 96.19 98 THR A N 1
ATOM 802 C CA . THR A 1 98 ? -7.728 1.114 -3.197 1.00 96.19 98 THR A CA 1
ATOM 803 C C . THR A 1 98 ? -8.135 0.972 -1.724 1.00 96.19 98 THR A C 1
ATOM 805 O O . THR A 1 98 ? -8.561 1.943 -1.087 1.00 96.19 98 THR A O 1
ATOM 808 N N . GLU A 1 99 ? -8.001 -0.230 -1.162 1.00 97.31 99 GLU A N 1
ATOM 809 C CA . GLU A 1 99 ? -8.255 -0.501 0.255 1.00 97.31 99 GLU A CA 1
ATOM 810 C C . GLU A 1 99 ? -7.199 0.147 1.159 1.00 97.31 99 GLU A C 1
ATOM 812 O O . GLU A 1 99 ? -7.575 0.779 2.153 1.00 97.31 99 GLU A O 1
ATOM 817 N N . HIS A 1 100 ? -5.915 0.097 0.782 1.00 97.06 100 HIS A N 1
ATOM 818 C CA . HIS A 1 100 ? -4.828 0.805 1.469 1.00 97.06 100 HIS A CA 1
ATOM 819 C C . HIS A 1 100 ? -5.129 2.291 1.595 1.00 97.06 100 HIS A C 1
ATOM 821 O O . HIS A 1 100 ? -5.077 2.848 2.692 1.00 97.06 100 HIS A O 1
ATOM 827 N N . GLU A 1 101 ? -5.517 2.941 0.496 1.00 95.12 101 GLU A N 1
ATOM 828 C CA . GLU A 1 101 ? -5.852 4.360 0.541 1.00 95.12 101 GLU A CA 1
ATOM 829 C C . GLU A 1 101 ? -7.029 4.655 1.481 1.00 95.12 101 GLU A C 1
ATOM 831 O O . GLU A 1 101 ? -7.033 5.667 2.184 1.00 95.12 101 GLU A O 1
ATOM 836 N N . ALA A 1 102 ? -8.050 3.792 1.502 1.00 96.56 102 ALA A N 1
ATOM 837 C CA . ALA A 1 102 ? -9.197 3.964 2.388 1.00 96.56 102 ALA A CA 1
ATOM 838 C C . ALA A 1 102 ? -8.796 3.853 3.867 1.00 96.56 102 ALA A C 1
ATOM 840 O O . ALA A 1 102 ? -9.272 4.635 4.694 1.00 96.56 102 ALA A O 1
ATOM 841 N N . VAL A 1 103 ? -7.904 2.917 4.190 1.00 97.00 103 VAL A N 1
ATOM 842 C CA . VAL A 1 103 ? -7.354 2.735 5.536 1.00 97.00 103 VAL A CA 1
ATOM 843 C C . VAL A 1 103 ? -6.467 3.917 5.937 1.00 97.00 103 VAL A C 1
ATOM 845 O O . VAL A 1 103 ? -6.662 4.467 7.021 1.00 97.00 103 VAL A O 1
ATOM 848 N N . MET A 1 104 ? -5.556 4.356 5.062 1.00 95.81 104 MET A N 1
ATOM 849 C CA . MET A 1 104 ? -4.679 5.506 5.313 1.00 95.81 104 MET A CA 1
ATOM 850 C C . MET A 1 104 ? -5.482 6.787 5.568 1.00 95.81 104 MET A C 1
ATOM 852 O O . MET A 1 104 ? -5.246 7.468 6.566 1.00 95.81 104 MET A O 1
ATOM 856 N N . ARG A 1 105 ? -6.505 7.065 4.744 1.00 96.19 105 ARG A N 1
ATOM 857 C CA . ARG A 1 105 ? -7.412 8.210 4.955 1.00 96.19 105 ARG A CA 1
ATOM 858 C C . ARG A 1 105 ? -8.094 8.155 6.323 1.00 96.19 105 ARG A C 1
ATOM 860 O O . ARG A 1 105 ? -8.140 9.160 7.027 1.00 96.19 105 ARG A O 1
ATOM 867 N N . LEU A 1 106 ? -8.588 6.984 6.728 1.00 98.06 106 LEU A N 1
ATOM 868 C CA . LEU A 1 106 ? -9.249 6.825 8.024 1.00 98.06 106 LEU A CA 1
ATOM 869 C C . LEU A 1 106 ? -8.281 6.997 9.205 1.00 98.06 106 LEU A C 1
ATOM 871 O O . LEU A 1 106 ? -8.669 7.557 10.233 1.00 98.06 106 LEU A O 1
ATOM 875 N N . PHE A 1 107 ? -7.033 6.539 9.079 1.00 97.81 107 PHE A N 1
ATOM 876 C CA . PHE A 1 107 ? -6.012 6.805 10.092 1.00 97.81 107 PHE A CA 1
ATOM 877 C C . PHE A 1 107 ? -5.745 8.300 10.244 1.00 97.81 107 PHE A C 1
ATOM 879 O O . PHE A 1 107 ? -5.756 8.791 11.372 1.00 97.81 107 PHE A O 1
ATOM 886 N N . ASP A 1 108 ? -5.591 9.031 9.139 1.00 95.94 108 ASP A N 1
ATOM 887 C CA . ASP A 1 108 ? -5.377 10.480 9.173 1.00 95.94 108 ASP A CA 1
ATOM 888 C C . ASP A 1 108 ? -6.565 11.219 9.803 1.00 95.94 108 ASP A C 1
ATOM 890 O O . ASP A 1 108 ? -6.383 12.099 10.651 1.00 95.94 108 ASP A O 1
ATOM 894 N N . GLU A 1 109 ? -7.798 10.840 9.460 1.00 97.44 109 GLU A N 1
ATOM 895 C CA . GLU A 1 109 ? -9.001 11.391 10.092 1.00 97.44 109 GLU A CA 1
ATOM 896 C C . GLU A 1 109 ? -8.999 11.162 11.610 1.00 97.44 109 GLU A C 1
ATOM 898 O O . GLU A 1 109 ? -9.253 12.089 12.385 1.00 97.44 109 GLU A O 1
ATOM 903 N N . LEU A 1 110 ? -8.678 9.941 12.048 1.00 97.75 110 LEU A N 1
ATOM 904 C CA . LEU A 1 110 ? -8.656 9.569 13.461 1.00 97.75 110 LEU A CA 1
ATOM 905 C C . LEU A 1 110 ? -7.510 10.227 14.236 1.00 97.75 110 LEU A C 1
ATOM 907 O O . LEU A 1 110 ? -7.728 10.664 15.372 1.00 97.75 110 LEU A O 1
ATOM 911 N N . ALA A 1 111 ? -6.324 10.341 13.638 1.00 96.19 111 ALA A N 1
ATOM 912 C CA . ALA A 1 111 ? -5.154 10.978 14.240 1.00 96.19 111 ALA A CA 1
ATOM 913 C C . ALA A 1 111 ? -5.402 12.468 14.530 1.00 96.19 111 ALA A C 1
ATOM 915 O O . ALA A 1 111 ? -4.918 12.999 15.530 1.00 96.19 111 ALA A O 1
ATOM 916 N N . ASN A 1 112 ? -6.236 13.124 13.718 1.00 96.81 112 ASN A N 1
ATOM 917 C CA . ASN A 1 112 ? -6.618 14.527 13.895 1.00 96.81 112 ASN A CA 1
ATOM 918 C C . ASN A 1 112 ? -7.766 14.749 14.904 1.00 96.81 112 ASN A C 1
ATOM 920 O O . ASN A 1 112 ? -8.198 15.883 15.131 1.00 96.81 112 ASN A O 1
ATOM 924 N N . THR A 1 113 ? -8.279 13.694 15.548 1.00 98.00 113 THR A N 1
ATOM 925 C CA . THR A 1 113 ? -9.342 13.821 16.557 1.00 98.00 113 THR A CA 1
ATOM 926 C C . THR A 1 113 ? -8.818 14.226 17.938 1.00 98.00 113 THR A C 1
ATOM 928 O O . THR A 1 113 ? -7.741 13.828 18.376 1.00 98.00 113 THR A O 1
ATOM 931 N N . THR A 1 114 ? -9.646 14.934 18.713 1.00 97.19 114 THR A N 1
ATOM 932 C CA . THR A 1 114 ? -9.354 15.247 20.127 1.00 97.19 114 THR A CA 1
ATOM 933 C C . THR A 1 114 ? -9.948 14.208 21.082 1.00 97.19 114 THR A C 1
ATOM 935 O O . THR A 1 114 ? -10.855 13.463 20.714 1.00 97.19 114 THR A O 1
ATOM 938 N N . THR A 1 115 ? -9.514 14.201 22.347 1.00 96.81 115 THR A N 1
ATOM 939 C CA . THR A 1 115 ? -10.065 13.325 23.407 1.00 96.81 115 THR A CA 1
ATOM 940 C C . THR A 1 115 ? -11.574 13.487 23.619 1.00 96.81 115 THR A C 1
ATOM 942 O O . THR A 1 115 ? -12.244 12.557 24.053 1.00 96.81 115 THR A O 1
ATOM 945 N N . ARG A 1 116 ? -12.147 14.639 23.248 1.00 97.25 116 ARG A N 1
ATOM 946 C CA . ARG A 1 116 ? -13.594 14.899 23.321 1.00 97.25 116 ARG A CA 1
ATOM 947 C C . ARG A 1 116 ? -14.396 14.206 22.213 1.00 97.25 116 ARG A C 1
ATOM 949 O O . ARG A 1 116 ? -15.608 14.066 22.341 1.00 97.25 116 ARG A O 1
ATOM 956 N N . ALA A 1 117 ? -13.751 13.761 21.135 1.00 97.69 117 ALA A N 1
ATOM 957 C CA . ALA A 1 117 ? -14.400 13.164 19.967 1.00 97.69 117 ALA A CA 1
ATOM 958 C C . ALA A 1 117 ? -14.698 11.662 20.153 1.00 97.69 117 ALA A C 1
ATOM 960 O O . ALA A 1 117 ? -14.468 10.855 19.253 1.00 97.69 117 ALA A O 1
ATOM 961 N N . THR A 1 118 ? -15.214 11.269 21.320 1.00 97.88 118 THR A N 1
ATOM 962 C CA . THR A 1 118 ? -15.379 9.859 21.717 1.00 97.88 118 THR A CA 1
ATOM 963 C C . THR A 1 118 ? -16.201 9.049 20.723 1.00 97.88 118 THR A C 1
ATOM 965 O O . THR A 1 118 ? -15.776 7.974 20.313 1.00 97.88 118 THR A O 1
ATOM 968 N N . LYS A 1 119 ? -17.335 9.590 20.263 1.00 98.00 119 LYS A N 1
ATOM 969 C CA . LYS A 1 119 ? -18.195 8.933 19.269 1.00 98.00 119 LYS A CA 1
ATOM 970 C C . LYS A 1 119 ? -17.458 8.674 17.951 1.00 98.00 119 LYS A C 1
ATOM 972 O O . LYS A 1 119 ? -17.528 7.560 17.440 1.00 98.00 119 LYS A O 1
ATOM 977 N N . ALA A 1 120 ? -16.740 9.674 17.433 1.00 97.94 120 ALA A N 1
ATOM 978 C CA . ALA A 1 120 ? -15.981 9.549 16.189 1.00 97.94 120 ALA A CA 1
ATOM 979 C C . ALA A 1 120 ? -14.852 8.519 16.328 1.00 97.94 120 ALA A C 1
ATOM 981 O O . ALA A 1 120 ? -14.726 7.637 15.487 1.00 97.94 120 ALA A O 1
ATOM 982 N N . ARG A 1 121 ? -14.103 8.554 17.439 1.00 98.50 121 ARG A N 1
ATOM 983 C CA . ARG A 1 121 ? -13.045 7.576 17.740 1.00 98.50 121 ARG A CA 1
ATOM 984 C C . ARG A 1 121 ? -13.579 6.148 17.861 1.00 98.50 121 ARG A C 1
ATOM 986 O O . ARG A 1 121 ? -13.000 5.231 17.288 1.00 98.50 121 ARG A O 1
ATOM 993 N N . THR A 1 122 ? -14.708 5.946 18.544 1.00 98.06 122 THR A N 1
ATOM 994 C CA . THR A 1 122 ? -15.355 4.626 18.633 1.00 98.06 122 THR A CA 1
ATOM 995 C C . THR A 1 122 ? -15.812 4.127 17.264 1.00 98.06 122 THR A C 1
ATOM 997 O O . THR A 1 122 ? -15.546 2.981 16.911 1.00 98.06 122 THR A O 1
ATOM 1000 N N . GLN A 1 123 ? -16.484 4.973 16.479 1.00 97.94 123 GLN A N 1
ATOM 1001 C CA . GLN A 1 123 ? -16.962 4.595 15.148 1.00 97.94 123 GLN A CA 1
ATOM 1002 C C . GLN A 1 123 ? -15.804 4.313 14.187 1.00 97.94 123 GLN A C 1
ATOM 1004 O O . GLN A 1 123 ? -15.838 3.307 13.482 1.00 97.94 123 GLN A O 1
ATOM 1009 N N . GLY A 1 124 ? -14.760 5.140 14.205 1.00 98.00 124 GLY A N 1
ATOM 1010 C CA . GLY A 1 124 ? -13.580 4.936 13.376 1.00 98.00 124 GLY A CA 1
ATOM 1011 C C . GLY A 1 124 ? -12.784 3.693 13.773 1.00 98.00 124 GLY A C 1
ATOM 1012 O O . GLY A 1 124 ? -12.368 2.959 12.889 1.00 98.00 124 GLY A O 1
ATOM 1013 N N . ALA A 1 125 ? -12.665 3.355 15.064 1.00 97.81 125 ALA A N 1
ATOM 1014 C CA . ALA A 1 125 ? -12.039 2.093 15.485 1.00 97.81 125 ALA A CA 1
ATOM 1015 C C . ALA A 1 125 ? -12.802 0.852 14.978 1.00 97.81 125 ALA A C 1
ATOM 1017 O O . ALA A 1 125 ? -12.193 -0.153 14.608 1.00 97.81 125 ALA A O 1
ATOM 1018 N N . LEU A 1 126 ? -14.138 0.913 14.931 1.00 97.69 126 LEU A N 1
ATOM 1019 C CA . LEU A 1 126 ? -14.960 -0.141 14.323 1.00 97.69 126 LEU A CA 1
ATOM 1020 C C . LEU A 1 126 ? -14.800 -0.177 12.799 1.00 97.69 126 LEU A C 1
ATOM 1022 O O . LEU A 1 126 ? -14.792 -1.254 12.207 1.00 97.69 126 LEU A O 1
ATOM 1026 N N . GLN A 1 127 ? -14.673 0.983 12.156 1.00 98.00 127 GLN A N 1
ATOM 1027 C CA . GLN A 1 127 ? -14.466 1.061 10.714 1.00 98.00 127 GLN A CA 1
ATOM 1028 C C . GLN A 1 127 ? -13.074 0.554 10.309 1.00 98.00 127 GLN A C 1
ATOM 1030 O O . GLN A 1 127 ? -12.980 -0.202 9.345 1.00 98.00 127 GLN A O 1
ATOM 1035 N N . LEU A 1 128 ? -12.026 0.866 11.080 1.00 98.31 128 LEU A N 1
ATOM 1036 C CA . LEU A 1 128 ? -10.688 0.295 10.907 1.00 98.31 128 LEU A CA 1
ATOM 1037 C C . LEU A 1 128 ? -10.745 -1.229 10.955 1.00 98.31 128 LEU A C 1
ATOM 1039 O O . LEU A 1 128 ? -10.206 -1.886 10.077 1.00 98.31 128 LEU A O 1
ATOM 1043 N N . GLU A 1 129 ? -11.457 -1.817 11.920 1.00 97.25 129 GLU A N 1
ATOM 1044 C CA . GLU A 1 129 ? -11.632 -3.272 11.958 1.00 97.25 129 GLU A CA 1
ATOM 1045 C C . GLU A 1 129 ? -12.330 -3.814 10.707 1.00 97.25 129 GLU A C 1
ATOM 1047 O O . GLU A 1 129 ? -11.919 -4.844 10.162 1.00 97.25 129 GLU A O 1
ATOM 1052 N N . LYS A 1 130 ? -13.387 -3.132 10.256 1.00 96.31 130 LYS A N 1
ATOM 1053 C CA . LYS A 1 130 ? -14.150 -3.540 9.075 1.00 96.31 130 LYS A CA 1
ATOM 1054 C C . LYS A 1 130 ? -13.327 -3.498 7.795 1.00 96.31 130 LYS A C 1
ATOM 1056 O O . LYS A 1 130 ? -13.609 -4.340 6.949 1.00 96.31 130 LYS A O 1
ATOM 1061 N N . LEU A 1 131 ? -12.358 -2.587 7.687 1.00 96.81 131 LEU A N 1
ATOM 1062 C CA . LEU A 1 131 ? -11.444 -2.458 6.548 1.00 96.81 131 LEU A CA 1
ATOM 1063 C C . LEU A 1 131 ? -10.227 -3.386 6.665 1.00 96.81 131 LEU A C 1
ATOM 1065 O O . LEU A 1 131 ? -9.958 -4.149 5.752 1.00 96.81 131 LEU A O 1
ATOM 1069 N N . LEU A 1 132 ? -9.552 -3.410 7.817 1.00 97.88 132 LEU A N 1
ATOM 1070 C CA . LEU A 1 132 ? -8.309 -4.164 8.014 1.00 97.88 132 LEU A CA 1
ATOM 1071 C C . LEU A 1 132 ? -8.536 -5.681 8.070 1.00 97.88 132 LEU A C 1
ATOM 1073 O O . LEU A 1 132 ? -7.814 -6.458 7.454 1.00 97.88 132 LEU A O 1
ATOM 1077 N N . LYS A 1 133 ? -9.539 -6.164 8.820 1.00 96.44 133 LYS A N 1
ATOM 1078 C CA . LYS A 1 133 ? -9.740 -7.619 8.966 1.00 96.44 133 LYS A CA 1
ATOM 1079 C C . LYS A 1 133 ? -10.074 -8.370 7.672 1.00 96.44 133 LYS A C 1
ATOM 1081 O O . LYS A 1 133 ? -9.626 -9.513 7.575 1.00 96.44 133 LYS A O 1
ATOM 1086 N N . PRO A 1 134 ? -10.947 -7.889 6.760 1.00 96.06 134 PRO A N 1
ATOM 1087 C CA . PRO A 1 134 ? -11.154 -8.594 5.497 1.00 96.06 134 PRO A CA 1
ATOM 1088 C C . PRO A 1 134 ? -9.900 -8.560 4.652 1.00 96.06 134 PRO A C 1
ATOM 1090 O O . PRO A 1 134 ? -9.547 -9.621 4.156 1.00 96.06 134 PRO A O 1
ATOM 1093 N N . HIS A 1 135 ? -9.268 -7.390 4.580 1.00 97.69 135 HIS A N 1
ATOM 1094 C CA . HIS A 1 135 ? -8.107 -7.097 3.768 1.00 97.69 135 HIS A CA 1
ATOM 1095 C C . HIS A 1 135 ? -6.976 -8.092 4.019 1.00 97.69 135 HIS A C 1
ATOM 1097 O O . HIS A 1 135 ? -6.797 -9.033 3.242 1.00 97.69 135 HIS A O 1
ATOM 1103 N N . MET A 1 136 ? -6.454 -8.074 5.250 1.00 98.00 136 MET A N 1
ATOM 1104 C CA . MET A 1 136 ? -5.434 -9.021 5.708 1.00 98.00 136 MET A CA 1
ATOM 1105 C C . MET A 1 136 ? -5.847 -10.483 5.479 1.00 98.00 136 MET A C 1
ATOM 1107 O O . MET A 1 136 ? -5.061 -11.342 5.101 1.00 98.00 136 MET A O 1
ATOM 1111 N N . LYS A 1 137 ? -7.122 -10.826 5.718 1.00 96.81 137 LYS A N 1
ATOM 1112 C CA . LYS A 1 137 ? -7.609 -12.211 5.560 1.00 96.81 137 LYS A CA 1
ATOM 1113 C C . LYS A 1 137 ? -7.774 -12.615 4.089 1.00 96.81 137 LYS A C 1
ATOM 1115 O O . LYS A 1 137 ? -7.906 -13.812 3.801 1.00 96.81 137 LYS A O 1
ATOM 1120 N N . GLY A 1 138 ? -7.938 -11.652 3.196 1.00 97.25 138 GLY A N 1
ATOM 1121 C CA . GLY A 1 138 ? -8.007 -11.840 1.761 1.00 97.25 138 GLY A CA 1
ATOM 1122 C C . GLY A 1 138 ? -6.613 -12.097 1.214 1.00 97.25 138 GLY A C 1
ATOM 1123 O O . GLY A 1 138 ? -6.423 -13.124 0.566 1.00 97.25 138 GLY A O 1
ATOM 1124 N N . GLU A 1 139 ? -5.634 -11.281 1.598 1.00 98.25 139 GLU A N 1
ATOM 1125 C CA . GLU A 1 139 ? -4.224 -11.483 1.245 1.00 98.25 139 GLU A CA 1
ATOM 1126 C C . GLU A 1 139 ? -3.721 -12.846 1.708 1.00 98.25 139 GLU A C 1
ATOM 1128 O O . GLU A 1 139 ? -3.368 -13.692 0.886 1.00 98.25 139 GLU A O 1
ATOM 1133 N N . GLU A 1 140 ? -3.868 -13.139 3.005 1.00 98.31 140 GLU A N 1
ATOM 1134 C CA . GLU A 1 140 ? -3.400 -14.376 3.645 1.00 98.31 140 GLU A CA 1
ATOM 1135 C C . GLU A 1 140 ? -3.974 -15.666 3.040 1.00 98.31 140 GLU A C 1
ATOM 1137 O O . GLU A 1 140 ? -3.460 -16.761 3.295 1.00 98.31 140 GLU A O 1
ATOM 1142 N N . LYS A 1 141 ? -5.109 -15.577 2.335 1.00 97.25 141 LYS A N 1
ATOM 1143 C CA . LYS A 1 141 ? -5.864 -16.739 1.839 1.00 97.25 141 LYS A CA 1
ATOM 1144 C C . LYS A 1 141 ? -6.011 -16.795 0.330 1.00 97.25 141 LYS A C 1
ATOM 1146 O O . LYS A 1 141 ? -6.447 -17.835 -0.158 1.00 97.25 141 LYS A O 1
ATOM 1151 N N . VAL A 1 142 ? -5.716 -15.710 -0.375 1.00 97.44 142 VAL A N 1
ATOM 1152 C CA . VAL A 1 142 ? -5.900 -15.608 -1.825 1.00 97.44 142 VAL A CA 1
ATOM 1153 C C . VAL A 1 142 ? -4.615 -15.131 -2.478 1.00 97.44 142 VAL A C 1
ATOM 1155 O O . VAL A 1 142 ? -4.112 -15.828 -3.352 1.00 97.44 142 VAL A O 1
ATOM 1158 N N . PHE A 1 143 ? -4.078 -13.990 -2.046 1.00 98.19 143 PHE A N 1
ATOM 1159 C CA . PHE A 1 143 ? -2.946 -13.357 -2.715 1.00 98.19 143 PHE A CA 1
ATOM 1160 C C . PHE A 1 143 ? -1.614 -14.024 -2.360 1.00 98.19 143 PHE A C 1
ATOM 1162 O O . PHE A 1 143 ? -1.027 -14.696 -3.207 1.00 98.19 143 PHE A O 1
ATOM 1169 N N . TYR A 1 144 ? -1.184 -13.933 -1.100 1.00 98.38 144 TYR A N 1
ATOM 1170 C CA . TYR A 1 144 ? 0.124 -14.425 -0.669 1.00 98.38 144 TYR A CA 1
ATOM 1171 C C . TYR A 1 144 ? 0.356 -15.916 -0.947 1.00 98.38 144 TYR A C 1
ATOM 1173 O O . TYR A 1 144 ? 1.417 -16.240 -1.470 1.00 98.38 144 TYR A O 1
ATOM 1181 N N . PRO A 1 145 ? -0.599 -16.847 -0.710 1.00 97.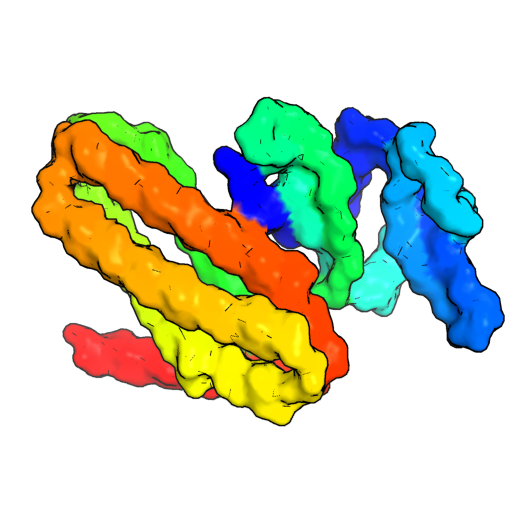94 145 PRO A N 1
ATOM 1182 C CA . PRO A 1 145 ? -0.352 -18.258 -1.006 1.00 97.94 145 PRO A CA 1
ATOM 1183 C C . PRO A 1 145 ? -0.092 -18.520 -2.488 1.00 97.94 145 PRO A C 1
ATOM 1185 O O . PRO A 1 145 ? 0.665 -19.426 -2.826 1.00 97.94 145 PRO A O 1
ATOM 1188 N N . ARG A 1 146 ? -0.744 -17.751 -3.374 1.00 97.56 146 ARG A N 1
ATOM 1189 C CA . ARG A 1 146 ? -0.493 -17.854 -4.808 1.00 97.56 146 ARG A CA 1
ATOM 1190 C C . ARG A 1 146 ? 0.878 -17.290 -5.136 1.00 97.56 146 ARG A C 1
ATOM 1192 O O . ARG A 1 146 ? 1.598 -17.943 -5.871 1.00 97.56 146 ARG A O 1
ATOM 1199 N N . LEU A 1 147 ? 1.231 -16.126 -4.601 1.00 97.06 147 LEU A N 1
ATOM 1200 C CA . LEU A 1 147 ? 2.514 -15.505 -4.905 1.00 97.06 147 LEU A CA 1
ATOM 1201 C C . LEU A 1 147 ? 3.690 -16.364 -4.417 1.00 97.06 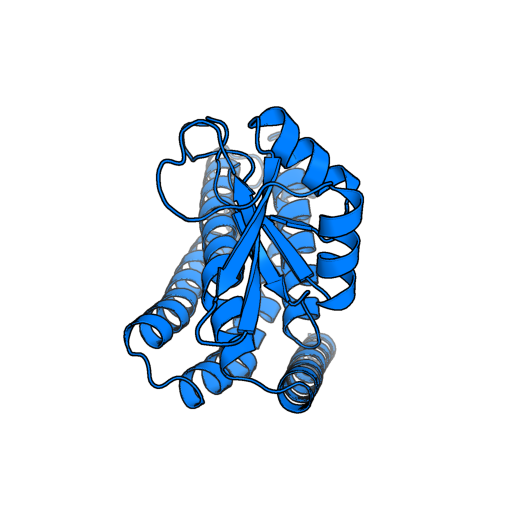147 LEU A C 1
ATOM 1203 O O . LEU A 1 147 ? 4.556 -16.684 -5.214 1.00 97.06 147 LEU A O 1
ATOM 1207 N N . VAL A 1 148 ? 3.645 -16.861 -3.175 1.00 97.31 148 VAL A N 1
ATOM 1208 C CA . VAL A 1 148 ? 4.657 -17.790 -2.630 1.00 97.31 148 VAL A CA 1
ATOM 1209 C C . VAL A 1 148 ? 4.810 -19.049 -3.488 1.00 97.31 148 VAL A C 1
ATOM 1211 O O . VAL A 1 148 ? 5.906 -19.574 -3.601 1.00 97.31 148 VAL A O 1
ATOM 1214 N N . HIS A 1 149 ? 3.729 -19.548 -4.094 1.00 96.94 149 HIS A N 1
ATOM 1215 C CA . HIS A 1 149 ? 3.796 -20.716 -4.977 1.00 96.94 149 HIS A CA 1
ATOM 1216 C C . HIS A 1 149 ? 4.520 -20.434 -6.306 1.00 96.94 149 HIS A C 1
ATOM 1218 O O . HIS A 1 149 ? 5.034 -21.367 -6.913 1.00 96.94 149 HIS A O 1
ATOM 1224 N N . GLU A 1 150 ? 4.518 -19.187 -6.783 1.00 96.06 150 GLU A N 1
ATOM 1225 C CA . GLU A 1 150 ? 5.149 -18.794 -8.054 1.00 96.06 150 GLU A CA 1
ATOM 1226 C C . GLU A 1 150 ? 6.548 -18.175 -7.861 1.00 96.06 150 GLU A C 1
ATOM 1228 O O . GLU A 1 150 ? 7.227 -17.890 -8.846 1.00 96.06 150 GLU A O 1
ATOM 1233 N N . CYS A 1 151 ? 6.972 -17.943 -6.614 1.00 93.94 151 CYS A N 1
ATOM 1234 C CA . CYS A 1 151 ? 8.302 -17.441 -6.281 1.00 93.94 151 CYS A CA 1
ATOM 1235 C C . CYS A 1 151 ? 9.256 -18.597 -5.969 1.00 93.94 151 CYS A C 1
ATOM 1237 O O . CYS A 1 151 ? 8.905 -19.503 -5.215 1.00 93.94 151 CYS A O 1
ATOM 1239 N N . ASP A 1 152 ? 10.485 -18.498 -6.475 1.00 93.44 152 ASP A N 1
ATOM 1240 C CA . ASP A 1 152 ? 11.578 -19.424 -6.150 1.00 93.44 152 ASP A CA 1
ATOM 1241 C C . ASP A 1 152 ? 12.697 -18.727 -5.347 1.00 93.44 152 ASP A C 1
ATOM 1243 O O . ASP A 1 152 ? 13.564 -19.388 -4.774 1.00 93.44 152 ASP A O 1
ATOM 1247 N N . GLU A 1 153 ? 12.698 -17.390 -5.294 1.00 95.31 153 GLU A N 1
ATOM 1248 C CA . GLU A 1 153 ? 13.684 -16.592 -4.569 1.00 95.31 153 GLU A CA 1
ATOM 1249 C C . GLU A 1 153 ? 13.391 -16.562 -3.062 1.00 95.31 153 GLU A C 1
ATOM 1251 O O . GLU A 1 153 ? 12.353 -16.057 -2.632 1.00 95.31 153 GLU A O 1
ATOM 1256 N N . GLU A 1 154 ? 14.330 -17.063 -2.251 1.00 96.56 154 GLU A N 1
ATOM 1257 C CA . GLU A 1 154 ? 14.176 -17.135 -0.790 1.00 96.56 154 GLU A CA 1
ATOM 1258 C C . GLU A 1 154 ? 13.899 -15.765 -0.162 1.00 96.56 154 GLU A C 1
ATOM 1260 O O . GLU A 1 154 ? 12.971 -15.654 0.635 1.00 96.56 154 GLU A O 1
ATOM 1265 N N . ASP A 1 155 ? 14.636 -14.726 -0.565 1.00 95.88 155 ASP A N 1
ATOM 1266 C CA . ASP A 1 155 ? 14.454 -13.369 -0.041 1.00 95.88 155 ASP A CA 1
ATOM 1267 C C . ASP A 1 155 ? 13.035 -12.850 -0.333 1.00 95.88 155 ASP A C 1
ATOM 1269 O O . ASP A 1 155 ? 12.338 -12.422 0.580 1.00 95.88 155 ASP A O 1
ATOM 1273 N N . ALA A 1 156 ? 12.533 -13.001 -1.565 1.00 95.00 156 ALA A N 1
ATOM 1274 C CA . ALA A 1 156 ? 11.174 -12.578 -1.915 1.00 95.00 156 ALA A CA 1
ATOM 1275 C C . ALA A 1 156 ? 10.095 -13.361 -1.144 1.00 95.00 156 ALA A C 1
ATOM 1277 O O . ALA A 1 156 ? 9.061 -12.810 -0.766 1.00 95.00 156 ALA A O 1
ATOM 1278 N N . ILE A 1 157 ? 10.322 -14.655 -0.892 1.00 97.44 157 ILE A N 1
ATOM 1279 C CA . ILE A 1 157 ? 9.421 -15.467 -0.066 1.00 97.44 157 ILE A CA 1
ATOM 1280 C C . ILE A 1 157 ? 9.433 -14.976 1.387 1.00 97.44 157 ILE A C 1
ATOM 1282 O O . ILE A 1 157 ? 8.368 -14.940 2.005 1.00 97.44 157 ILE A O 1
ATOM 1286 N N . ILE A 1 158 ? 10.597 -14.604 1.930 1.00 97.81 158 ILE A N 1
ATOM 1287 C CA . ILE A 1 158 ? 10.721 -14.056 3.286 1.00 97.81 158 ILE A CA 1
ATOM 1288 C C . ILE A 1 158 ? 9.895 -12.775 3.411 1.00 97.81 158 ILE A C 1
ATOM 1290 O O . ILE A 1 158 ? 9.030 -12.743 4.282 1.00 97.81 158 ILE A O 1
ATOM 1294 N N . GLU A 1 159 ? 10.051 -11.811 2.501 1.00 96.88 159 GLU A N 1
ATOM 1295 C CA . GLU A 1 159 ? 9.278 -10.553 2.501 1.00 96.88 159 GLU A CA 1
ATOM 1296 C C . GLU A 1 159 ? 7.755 -10.813 2.519 1.00 96.88 159 GLU A C 1
ATOM 1298 O O . GLU A 1 159 ? 7.004 -10.264 3.326 1.00 96.88 159 GLU A O 1
ATOM 1303 N N . ILE A 1 160 ? 7.269 -11.755 1.697 1.00 97.31 160 ILE A N 1
ATOM 1304 C CA . ILE A 1 160 ? 5.839 -12.121 1.685 1.00 97.31 160 ILE A CA 1
ATOM 1305 C C . ILE A 1 160 ? 5.408 -12.764 3.015 1.00 97.31 160 ILE A C 1
ATOM 1307 O O . ILE A 1 160 ? 4.277 -12.574 3.478 1.00 97.31 160 ILE A O 1
ATOM 1311 N N . LEU A 1 161 ? 6.276 -13.573 3.630 1.00 97.81 161 LEU A N 1
ATOM 1312 C CA . LEU A 1 161 ? 6.002 -14.214 4.916 1.00 97.81 161 LEU A CA 1
ATOM 1313 C C . LEU A 1 161 ? 6.045 -13.225 6.087 1.00 97.81 161 LEU A C 1
ATOM 1315 O O . LEU A 1 161 ? 5.289 -13.412 7.046 1.00 97.81 161 LEU A O 1
ATOM 1319 N N . GLU A 1 162 ? 6.859 -12.174 6.010 1.00 98.00 162 GLU A N 1
ATOM 1320 C CA . GLU A 1 162 ? 6.892 -11.094 6.998 1.00 98.00 162 GLU A CA 1
ATOM 1321 C C . GLU A 1 162 ? 5.542 -10.373 7.072 1.00 98.00 162 GLU A C 1
ATOM 1323 O O . GLU A 1 162 ? 4.998 -10.237 8.175 1.00 98.00 162 GLU A O 1
ATOM 1328 N N . GLY A 1 163 ? 4.890 -10.112 5.930 1.00 97.75 163 GLY A N 1
ATOM 1329 C CA . GLY A 1 163 ? 3.534 -9.546 5.889 1.00 97.75 163 GLY A CA 1
ATOM 1330 C C . GLY A 1 163 ? 2.496 -10.328 6.721 1.00 97.75 163 GLY A C 1
ATOM 1331 O O . GLY A 1 163 ? 1.637 -9.744 7.390 1.00 97.75 163 GLY A O 1
ATOM 1332 N N . TYR A 1 164 ? 2.596 -11.666 6.806 1.00 98.25 164 TYR A N 1
ATOM 1333 C CA . TYR A 1 164 ? 1.735 -12.462 7.703 1.00 98.25 164 TYR A CA 1
ATOM 1334 C C . TYR A 1 164 ? 1.978 -12.159 9.192 1.00 98.25 164 TYR A C 1
ATOM 1336 O O . TYR A 1 164 ? 1.037 -12.163 10.005 1.00 98.25 164 TYR A O 1
ATOM 1344 N N . GLU A 1 165 ? 3.235 -11.957 9.584 1.00 98.56 165 GLU A N 1
ATOM 1345 C CA . GLU A 1 165 ? 3.608 -11.668 10.967 1.00 98.56 165 GLU A CA 1
ATOM 1346 C C . GLU A 1 165 ? 3.274 -10.217 11.344 1.00 98.56 165 GLU A C 1
ATOM 1348 O O . GLU A 1 165 ? 2.757 -9.977 12.446 1.00 98.56 165 GLU A O 1
ATOM 1353 N N . GLU A 1 166 ? 3.409 -9.276 10.412 1.00 98.38 166 GLU A N 1
ATOM 1354 C CA . GLU A 1 166 ? 2.929 -7.903 10.568 1.00 98.38 166 GLU A CA 1
ATOM 1355 C C . GLU A 1 166 ? 1.407 -7.844 10.737 1.00 98.38 166 GLU A C 1
ATOM 1357 O O . GLU A 1 166 ? 0.906 -7.260 11.707 1.00 98.38 166 GLU A O 1
ATOM 1362 N N . HIS A 1 167 ? 0.645 -8.563 9.903 1.00 98.62 167 HIS A N 1
ATOM 1363 C CA . HIS A 1 167 ? -0.807 -8.705 10.064 1.00 98.62 167 HIS A CA 1
ATOM 1364 C C . HIS A 1 167 ? -1.189 -9.201 11.456 1.00 98.62 167 HIS A C 1
ATOM 1366 O O . HIS A 1 167 ? -2.147 -8.733 12.085 1.00 98.62 167 HIS A O 1
ATOM 1372 N N . LYS A 1 168 ? -0.453 -10.181 11.975 1.00 98.56 168 LYS A N 1
ATOM 1373 C CA . LYS A 1 168 ? -0.681 -10.741 13.310 1.00 98.56 168 LYS A CA 1
ATOM 1374 C C . LYS A 1 168 ? -0.362 -9.730 14.411 1.00 98.56 168 LYS A C 1
ATOM 1376 O O . LYS A 1 168 ? -1.108 -9.692 15.399 1.00 98.56 168 LYS A O 1
ATOM 1381 N N . ALA A 1 169 ? 0.679 -8.914 14.258 1.00 98.56 169 ALA A N 1
ATOM 1382 C CA . ALA A 1 169 ? 0.981 -7.809 15.166 1.00 98.56 169 ALA A CA 1
ATOM 1383 C C . ALA A 1 169 ? -0.119 -6.733 15.120 1.00 98.56 169 ALA A C 1
ATOM 1385 O O . ALA A 1 169 ? -0.724 -6.429 16.156 1.00 98.56 169 ALA A O 1
ATOM 1386 N N . ALA A 1 170 ? -0.485 -6.256 13.928 1.00 98.56 170 ALA A N 1
ATOM 1387 C CA . ALA A 1 170 ? -1.527 -5.252 13.724 1.00 98.56 170 ALA A CA 1
ATOM 1388 C C . ALA A 1 170 ? -2.889 -5.702 14.285 1.00 98.56 170 ALA A C 1
ATOM 1390 O O . ALA A 1 170 ? -3.558 -4.952 15.002 1.00 98.56 170 ALA A O 1
ATOM 1391 N N . LYS A 1 171 ? -3.284 -6.969 14.078 1.00 98.50 171 LYS A N 1
ATOM 1392 C CA . LYS A 1 171 ? -4.516 -7.550 14.658 1.00 98.50 171 LYS A CA 1
ATOM 1393 C C . LYS A 1 171 ? -4.538 -7.500 16.188 1.00 98.50 171 LYS A C 1
ATOM 1395 O O . LYS A 1 171 ? -5.617 -7.344 16.770 1.00 98.50 171 LYS A O 1
ATOM 1400 N N . ARG A 1 172 ? -3.386 -7.657 16.853 1.00 98.50 172 ARG A N 1
ATOM 1401 C CA . ARG A 1 172 ? -3.283 -7.560 18.321 1.00 98.50 172 ARG A CA 1
ATOM 1402 C C . ARG A 1 172 ? -3.481 -6.119 18.777 1.00 98.50 172 ARG A C 1
ATOM 1404 O O . ARG A 1 172 ? -4.348 -5.882 19.617 1.00 98.50 172 ARG A O 1
ATOM 1411 N N . VAL A 1 173 ? -2.771 -5.169 18.166 1.00 98.56 173 VAL A N 1
ATOM 1412 C CA . VAL A 1 173 ? -2.891 -3.741 18.508 1.00 98.56 173 VAL A CA 1
ATOM 1413 C C . VAL A 1 173 ? -4.306 -3.227 18.234 1.00 98.56 173 VAL A C 1
ATOM 1415 O O . VAL A 1 173 ? -4.886 -2.560 19.088 1.00 98.56 173 VAL A O 1
ATOM 1418 N N . LEU A 1 174 ? -4.922 -3.619 17.115 1.00 98.38 174 LEU A N 1
ATOM 1419 C CA . LEU A 1 174 ? -6.314 -3.290 16.800 1.00 98.38 174 LEU A CA 1
ATOM 1420 C C . LEU A 1 174 ? -7.280 -3.800 17.881 1.00 98.38 174 LEU A C 1
ATOM 1422 O O . LEU A 1 174 ? -8.152 -3.060 18.335 1.00 98.38 174 LEU A O 1
ATOM 1426 N N . LYS A 1 175 ? -7.119 -5.047 18.340 1.00 97.81 175 LYS A N 1
ATOM 1427 C CA . LYS A 1 175 ? -7.954 -5.608 19.415 1.00 97.81 175 LYS A CA 1
ATOM 1428 C C . LYS A 1 175 ? -7.798 -4.833 20.725 1.00 97.81 175 LYS A C 1
ATOM 1430 O O . LYS A 1 175 ? -8.779 -4.665 21.452 1.00 97.81 175 LYS A O 1
ATOM 1435 N N . ASP A 1 176 ? -6.592 -4.373 21.035 1.00 98.12 176 ASP A N 1
ATOM 1436 C CA . ASP A 1 176 ? -6.333 -3.576 22.232 1.00 98.12 176 ASP A CA 1
ATOM 1437 C C . ASP A 1 176 ? -6.884 -2.151 22.098 1.00 98.12 176 ASP A C 1
ATOM 1439 O O . ASP A 1 176 ? -7.496 -1.641 23.041 1.00 98.12 176 ASP A O 1
ATOM 1443 N N . LEU A 1 177 ? -6.766 -1.533 20.917 1.00 98.12 177 LEU A N 1
ATOM 1444 C CA . LEU A 1 177 ? -7.366 -0.234 20.598 1.00 98.12 177 LEU A CA 1
ATOM 1445 C C . LEU A 1 177 ? -8.881 -0.252 20.847 1.00 98.12 177 LEU A C 1
ATOM 1447 O O . LEU A 1 177 ? -9.406 0.635 21.516 1.00 98.12 177 LEU A O 1
ATOM 1451 N N . GLN A 1 178 ? -9.573 -1.303 20.398 1.00 95.62 178 GLN A N 1
ATOM 1452 C CA . GLN A 1 178 ? -11.024 -1.461 20.573 1.00 95.62 178 GLN A CA 1
ATOM 1453 C C . GLN A 1 178 ? -11.475 -1.590 22.030 1.00 95.62 178 GLN A C 1
ATOM 1455 O O . GLN A 1 178 ? -12.601 -1.228 22.368 1.00 95.62 178 GLN A O 1
ATOM 1460 N N . LYS A 1 179 ? -10.610 -2.115 22.899 1.00 96.81 179 LYS A N 1
ATOM 1461 C CA . LYS A 1 179 ? -10.875 -2.239 24.339 1.00 96.81 179 LYS A CA 1
ATOM 1462 C C . LYS A 1 179 ? -10.478 -0.992 25.125 1.00 96.81 179 LYS A C 1
ATOM 1464 O O . LYS A 1 179 ? -10.751 -0.912 26.322 1.00 96.81 179 LYS A O 1
ATOM 1469 N N . THR A 1 180 ? -9.799 -0.047 24.482 1.00 98.31 180 THR A N 1
ATOM 1470 C CA . THR A 1 180 ? -9.300 1.165 25.127 1.00 98.31 180 THR A CA 1
ATOM 1471 C C . THR A 1 180 ? -10.375 2.242 25.118 1.00 98.31 180 THR A C 1
ATOM 1473 O O . THR A 1 180 ? -11.101 2.404 24.137 1.00 98.31 180 THR A O 1
ATOM 1476 N N . LYS A 1 181 ? -10.488 2.999 26.214 1.00 98.50 181 LYS A N 1
ATOM 1477 C CA . LYS A 1 181 ? -11.458 4.092 26.301 1.00 98.50 181 LYS A CA 1
ATOM 1478 C C . LYS A 1 181 ? -11.109 5.187 25.280 1.00 98.50 181 LYS A C 1
ATOM 1480 O O . LYS A 1 181 ? -9.983 5.673 25.300 1.00 98.50 181 LYS A O 1
ATOM 1485 N N . PRO A 1 182 ? -12.040 5.599 24.406 1.00 98.12 182 PRO A N 1
ATOM 1486 C CA . PRO A 1 182 ? -11.744 6.504 23.290 1.00 98.12 182 PRO A CA 1
ATOM 1487 C C . PRO A 1 182 ? -11.349 7.927 23.718 1.00 98.12 182 PRO A C 1
ATOM 1489 O O . PRO A 1 182 ? -10.737 8.654 22.938 1.00 98.12 182 PRO A O 1
ATOM 1492 N N . ASP A 1 183 ? -11.685 8.348 24.936 1.00 98.12 183 ASP A N 1
ATOM 1493 C CA . ASP A 1 183 ? -11.283 9.635 25.519 1.00 98.12 183 ASP A CA 1
ATOM 1494 C C . ASP A 1 183 ? -9.882 9.623 26.149 1.00 98.12 183 ASP A C 1
ATOM 1496 O O . ASP A 1 183 ? -9.400 10.673 26.576 1.00 98.12 183 ASP A O 1
ATOM 1500 N N . SER A 1 184 ? -9.206 8.472 26.194 1.00 98.50 184 SER A N 1
ATOM 1501 C CA . SER A 1 184 ? -7.914 8.331 26.862 1.00 98.50 184 SER A CA 1
ATOM 1502 C C . SER A 1 184 ? -6.727 8.672 25.949 1.00 98.50 184 SER A C 1
ATOM 1504 O O . SER A 1 184 ? -6.820 8.632 24.717 1.00 98.50 184 SER A O 1
ATOM 1506 N N . LEU A 1 185 ? -5.587 9.020 26.557 1.00 98.06 185 LEU A N 1
ATOM 1507 C CA . LEU A 1 185 ? -4.333 9.235 25.823 1.00 98.06 185 LEU A CA 1
ATOM 1508 C C . LEU A 1 185 ? -3.758 7.910 25.307 1.00 98.06 185 LEU A C 1
ATOM 1510 O O . LEU A 1 185 ? -3.202 7.864 24.214 1.00 98.06 185 LEU A O 1
ATOM 1514 N N . GLU A 1 186 ? -3.962 6.818 26.044 1.00 98.38 186 GLU A N 1
ATOM 1515 C CA . GLU A 1 186 ? -3.576 5.469 25.628 1.00 98.38 186 GLU A CA 1
ATOM 1516 C C . GLU A 1 186 ? -4.285 5.041 24.340 1.00 98.38 186 GLU A C 1
ATOM 1518 O O . GLU A 1 186 ? -3.707 4.294 23.554 1.00 98.38 186 GLU A O 1
ATOM 1523 N N . TRP A 1 187 ? -5.514 5.512 24.090 1.00 98.62 187 TRP A N 1
ATOM 1524 C CA . TRP A 1 187 ? -6.197 5.256 22.820 1.00 98.62 187 TRP A CA 1
ATOM 1525 C C . TRP A 1 187 ? -5.455 5.908 21.652 1.00 98.62 187 TRP A C 1
ATOM 1527 O O . TRP A 1 187 ? -5.215 5.253 20.643 1.00 98.62 187 TRP A O 1
ATOM 1537 N N . ALA A 1 188 ? -5.038 7.169 21.809 1.00 98.19 188 ALA A N 1
ATOM 1538 C CA . ALA A 1 188 ? -4.279 7.880 20.781 1.00 98.19 188 ALA A CA 1
ATOM 1539 C C . ALA A 1 188 ? -2.901 7.239 20.553 1.00 98.19 188 ALA A C 1
ATOM 1541 O O . ALA A 1 188 ? -2.498 7.054 19.409 1.00 98.19 188 ALA A O 1
ATOM 1542 N N . ALA A 1 189 ? -2.220 6.822 21.626 1.00 98.31 189 ALA A N 1
ATOM 1543 C CA . ALA A 1 189 ? -0.951 6.103 21.521 1.00 98.31 189 ALA A CA 1
ATOM 1544 C C . ALA A 1 189 ? -1.108 4.764 20.776 1.00 98.31 189 ALA A C 1
ATOM 1546 O O . ALA A 1 189 ? -0.326 4.460 19.881 1.00 98.31 189 ALA A O 1
ATOM 1547 N N . ARG A 1 190 ? -2.150 3.980 21.088 1.00 98.38 190 ARG A N 1
ATOM 1548 C CA . ARG A 1 190 ? -2.437 2.720 20.378 1.00 98.38 190 ARG A CA 1
ATOM 1549 C C . ARG A 1 190 ? -2.818 2.936 18.917 1.00 98.38 190 ARG A C 1
ATOM 1551 O O . ARG A 1 190 ? -2.449 2.111 18.089 1.00 98.38 190 ARG A O 1
ATOM 1558 N N . LEU A 1 191 ? -3.550 4.009 18.607 1.00 98.56 191 LEU A N 1
ATOM 1559 C CA . LEU A 1 191 ? -3.854 4.373 17.226 1.00 98.56 191 LEU A CA 1
ATOM 1560 C C . LEU A 1 191 ? -2.562 4.667 16.456 1.00 98.56 191 LEU A C 1
ATOM 1562 O O . LEU A 1 191 ? -2.412 4.132 15.366 1.00 98.56 191 LEU A O 1
ATOM 1566 N N . SER A 1 192 ? -1.640 5.449 17.036 1.00 98.00 192 SER A N 1
ATOM 1567 C CA . SER A 1 192 ? -0.342 5.761 16.413 1.00 98.00 192 SER A CA 1
ATOM 1568 C C . SER A 1 192 ? 0.442 4.492 16.099 1.00 98.00 192 SER A C 1
ATOM 1570 O O . SER A 1 192 ? 0.819 4.283 14.956 1.00 98.00 192 SER A O 1
ATOM 1572 N N . VAL A 1 193 ? 0.587 3.589 17.076 1.00 98.31 193 VAL A N 1
ATOM 1573 C CA . VAL A 1 193 ? 1.310 2.321 16.872 1.00 98.31 193 VAL A CA 1
ATOM 1574 C C . VAL A 1 193 ? 0.644 1.461 15.796 1.00 98.31 193 VAL A C 1
ATOM 1576 O O . VAL A 1 193 ? 1.326 0.868 14.968 1.00 98.31 193 VAL A O 1
ATOM 1579 N N . LEU A 1 194 ? -0.691 1.378 15.785 1.00 98.62 194 LEU A N 1
ATOM 1580 C CA . LEU A 1 194 ? -1.397 0.636 14.741 1.00 98.62 194 LEU A CA 1
ATOM 1581 C C . LEU A 1 194 ? -1.190 1.272 13.359 1.00 98.62 194 LEU A C 1
ATOM 1583 O O . LEU A 1 194 ? -1.014 0.544 12.388 1.00 98.62 194 LEU A O 1
ATOM 1587 N N . GLN A 1 195 ? -1.228 2.603 13.276 1.00 97.88 195 GLN A N 1
ATOM 1588 C CA . GLN A 1 195 ? -0.989 3.340 12.040 1.00 97.88 195 GLN A CA 1
ATOM 1589 C C . GLN A 1 195 ? 0.434 3.101 11.531 1.00 97.88 195 GLN A C 1
ATOM 1591 O O . GLN A 1 195 ? 0.591 2.800 10.358 1.00 97.88 195 GLN A O 1
ATOM 1596 N N . GLU A 1 196 ? 1.445 3.181 12.396 1.00 96.81 196 GLU A N 1
ATOM 1597 C CA . GLU A 1 196 ? 2.850 2.936 12.046 1.00 96.81 196 GLU A CA 1
ATOM 1598 C C . GLU A 1 196 ? 3.051 1.529 11.471 1.00 96.81 196 GLU A C 1
ATOM 1600 O O . GLU A 1 196 ? 3.599 1.401 10.382 1.00 96.81 196 GLU A O 1
ATOM 1605 N N . LEU A 1 197 ? 2.522 0.494 12.139 1.00 97.75 197 LEU A N 1
ATOM 1606 C CA . LEU A 1 197 ? 2.593 -0.890 11.650 1.00 97.75 197 LEU A CA 1
ATOM 1607 C C . LEU A 1 197 ? 1.939 -1.055 10.272 1.00 97.75 197 LEU A C 1
ATOM 1609 O O . LEU A 1 197 ? 2.507 -1.684 9.394 1.00 97.75 197 LEU A O 1
ATOM 1613 N N . ILE A 1 198 ? 0.742 -0.494 10.074 1.00 98.00 198 ILE A N 1
ATOM 1614 C CA . ILE A 1 198 ? 0.020 -0.644 8.802 1.00 98.00 198 ILE A CA 1
ATOM 1615 C C . ILE A 1 198 ? 0.661 0.181 7.682 1.00 98.00 198 ILE A C 1
ATOM 1617 O O . ILE A 1 198 ? 0.690 -0.262 6.541 1.00 98.00 198 ILE A O 1
ATOM 1621 N N . VAL A 1 199 ? 1.162 1.381 7.976 1.00 95.75 199 VAL A N 1
ATOM 1622 C CA . VAL A 1 199 ? 1.825 2.224 6.972 1.00 95.75 199 VAL A CA 1
ATOM 1623 C C . VAL A 1 199 ? 3.153 1.610 6.533 1.00 95.75 199 VAL A C 1
ATOM 1625 O O . VAL A 1 199 ? 3.477 1.689 5.350 1.00 95.75 199 VAL A O 1
ATOM 1628 N N . HIS A 1 200 ? 3.892 0.995 7.458 1.00 95.00 200 HIS A N 1
ATOM 1629 C CA . HIS A 1 200 ? 5.100 0.241 7.136 1.00 95.00 200 HIS A CA 1
ATOM 1630 C C . HIS A 1 200 ? 4.780 -0.954 6.235 1.00 95.00 200 HIS A C 1
ATOM 1632 O O . HIS A 1 200 ? 5.272 -0.987 5.111 1.00 95.00 200 HIS A O 1
ATOM 1638 N N . HIS A 1 201 ? 3.840 -1.803 6.663 1.00 96.94 201 HIS A N 1
ATOM 1639 C CA . HIS A 1 201 ? 3.353 -2.952 5.902 1.00 96.94 201 HIS A CA 1
ATOM 1640 C C . HIS A 1 201 ? 2.932 -2.593 4.466 1.00 96.94 201 HIS A C 1
ATOM 1642 O O . HIS A 1 201 ? 3.413 -3.166 3.495 1.00 96.94 201 HIS A O 1
ATOM 1648 N N . ILE A 1 202 ? 2.075 -1.574 4.306 1.00 96.88 202 ILE A N 1
ATOM 1649 C CA . ILE A 1 202 ? 1.641 -1.087 2.983 1.00 96.88 202 ILE A CA 1
ATOM 1650 C C . ILE A 1 202 ? 2.838 -0.615 2.146 1.00 96.88 202 ILE A C 1
ATOM 1652 O O . ILE A 1 202 ? 2.831 -0.745 0.922 1.00 96.88 202 ILE A O 1
ATOM 1656 N N . GLY A 1 203 ? 3.843 -0.023 2.794 1.00 94.69 203 GLY A N 1
ATOM 1657 C CA . GLY A 1 203 ? 5.081 0.391 2.150 1.00 94.69 203 GLY A CA 1
ATOM 1658 C C . GLY A 1 203 ? 5.807 -0.787 1.513 1.00 94.69 203 GLY A C 1
ATOM 1659 O O . GLY A 1 203 ? 6.061 -0.732 0.312 1.00 94.69 203 GLY A O 1
ATOM 1660 N N . GLU A 1 204 ? 6.059 -1.838 2.292 1.00 95.44 204 GLU A N 1
ATOM 1661 C CA . GLU A 1 204 ? 6.727 -3.071 1.849 1.00 95.44 204 GLU A CA 1
ATOM 1662 C C . GLU A 1 204 ? 5.922 -3.800 0.771 1.00 95.44 204 GLU A C 1
ATOM 1664 O O . GLU A 1 204 ? 6.470 -4.239 -0.244 1.00 95.44 204 GLU A O 1
ATOM 1669 N N . GLU A 1 205 ? 4.594 -3.845 0.915 1.00 96.88 205 GLU A N 1
ATOM 1670 C CA . GLU A 1 205 ? 3.738 -4.417 -0.116 1.00 96.88 205 GLU A CA 1
ATOM 1671 C C . GLU A 1 205 ? 3.917 -3.712 -1.463 1.00 96.88 205 GLU A C 1
ATOM 1673 O O . GLU A 1 205 ? 4.033 -4.352 -2.508 1.00 96.88 205 GLU A O 1
ATOM 1678 N N . VAL A 1 206 ? 3.927 -2.379 -1.452 1.00 95.44 206 VAL A N 1
ATOM 1679 C CA . VAL A 1 206 ? 4.006 -1.580 -2.674 1.00 95.44 206 VAL A CA 1
ATOM 1680 C C . VAL A 1 206 ? 5.414 -1.588 -3.268 1.00 95.44 206 VAL A C 1
ATOM 1682 O O . VAL A 1 206 ? 5.532 -1.612 -4.496 1.00 95.44 206 VAL A O 1
ATOM 1685 N N . SER A 1 207 ? 6.462 -1.541 -2.440 1.00 93.38 207 SER A N 1
ATOM 1686 C CA . SER A 1 207 ? 7.848 -1.463 -2.912 1.00 93.38 207 SER A CA 1
ATOM 1687 C C . SER A 1 207 ? 8.452 -2.809 -3.289 1.00 93.38 207 SER A C 1
ATOM 1689 O O . SER A 1 207 ? 9.236 -2.849 -4.231 1.00 93.38 207 SER A O 1
ATOM 1691 N N . GLU A 1 208 ? 8.063 -3.898 -2.621 1.00 94.69 208 GLU A N 1
ATOM 1692 C CA . GLU A 1 208 ? 8.705 -5.211 -2.789 1.00 94.69 208 GLU A CA 1
ATOM 1693 C C . GLU A 1 208 ? 7.727 -6.268 -3.327 1.00 94.69 208 GLU A C 1
ATOM 1695 O O . GLU A 1 208 ? 7.971 -6.912 -4.358 1.00 94.69 208 GLU A O 1
ATOM 1700 N N . ILE A 1 209 ? 6.562 -6.423 -2.685 1.00 96.94 209 ILE A N 1
ATOM 1701 C CA . ILE A 1 209 ? 5.635 -7.527 -2.993 1.00 96.94 209 ILE A CA 1
ATOM 1702 C C . ILE A 1 209 ? 4.907 -7.305 -4.325 1.00 96.94 209 ILE A C 1
ATOM 1704 O O . ILE A 1 209 ? 4.764 -8.233 -5.125 1.00 96.94 209 ILE A O 1
ATOM 1708 N N . PHE A 1 210 ? 4.443 -6.088 -4.609 1.00 97.25 210 PHE A N 1
ATOM 1709 C CA . PHE A 1 210 ? 3.727 -5.776 -5.847 1.00 97.25 210 PHE A CA 1
ATOM 1710 C C . PHE A 1 210 ? 4.639 -5.899 -7.078 1.00 97.25 210 PHE A C 1
ATOM 1712 O O . PHE A 1 210 ? 4.192 -6.489 -8.067 1.00 97.25 210 PHE A O 1
ATOM 1719 N N . PRO A 1 211 ? 5.896 -5.408 -7.066 1.00 95.25 211 PRO A N 1
ATOM 1720 C CA . PRO A 1 211 ? 6.858 -5.696 -8.128 1.00 95.25 211 PRO A CA 1
ATOM 1721 C C . PRO A 1 211 ? 7.111 -7.192 -8.318 1.00 95.25 211 PRO A C 1
ATOM 1723 O O . PRO A 1 211 ? 7.051 -7.665 -9.453 1.00 95.25 211 PRO A O 1
ATOM 1726 N N . THR A 1 212 ? 7.277 -7.948 -7.229 1.00 96.06 212 THR A N 1
ATOM 1727 C CA . THR A 1 212 ? 7.412 -9.413 -7.292 1.00 96.06 212 THR A CA 1
ATOM 1728 C C . THR A 1 212 ? 6.191 -10.050 -7.962 1.00 96.06 212 THR A C 1
ATOM 1730 O O . THR A 1 212 ? 6.318 -10.872 -8.868 1.00 96.06 212 THR A O 1
ATOM 1733 N N . ALA A 1 213 ? 4.979 -9.619 -7.604 1.00 97.31 213 ALA A N 1
ATOM 1734 C CA . ALA A 1 213 ? 3.756 -10.096 -8.243 1.00 97.31 213 ALA A CA 1
ATOM 1735 C C . ALA A 1 213 ? 3.708 -9.768 -9.741 1.00 97.31 213 ALA A C 1
ATOM 1737 O O . ALA A 1 213 ? 3.250 -10.592 -10.530 1.00 97.31 213 ALA A O 1
ATOM 1738 N N . TRP A 1 214 ? 4.184 -8.591 -10.151 1.00 95.50 214 TRP A N 1
ATOM 1739 C CA . TRP A 1 214 ? 4.289 -8.215 -11.562 1.00 95.50 214 TRP A CA 1
ATOM 1740 C C . TRP A 1 214 ? 5.266 -9.075 -12.353 1.00 95.50 214 TRP A C 1
ATOM 1742 O O . TRP A 1 214 ? 5.026 -9.324 -13.534 1.00 95.50 214 TRP A O 1
ATOM 1752 N N . GLU A 1 215 ? 6.344 -9.518 -11.715 1.00 94.88 215 GLU A N 1
ATOM 1753 C CA . GLU A 1 215 ? 7.322 -10.408 -12.327 1.00 94.88 215 GLU A CA 1
ATOM 1754 C C . GLU A 1 215 ? 6.781 -11.836 -12.468 1.00 94.88 215 GLU A C 1
ATOM 1756 O O . GLU A 1 215 ? 6.947 -12.462 -13.516 1.00 94.88 215 GLU A O 1
ATOM 1761 N N . LYS A 1 216 ? 6.114 -12.349 -11.426 1.00 96.50 216 LYS A N 1
ATOM 1762 C CA . LYS A 1 216 ? 5.722 -13.765 -11.351 1.00 96.50 216 LYS A CA 1
ATOM 1763 C C . LYS A 1 216 ? 4.329 -14.071 -11.905 1.00 96.50 216 LYS A C 1
ATOM 1765 O O . LYS A 1 216 ? 4.056 -15.218 -12.249 1.00 96.50 216 LYS A O 1
ATOM 1770 N N . LEU A 1 217 ? 3.423 -13.092 -11.982 1.00 96.62 217 LEU A N 1
ATOM 1771 C CA . LEU A 1 217 ? 2.016 -13.327 -12.328 1.00 96.62 217 LEU A CA 1
ATOM 1772 C C . LEU A 1 217 ? 1.621 -12.698 -13.669 1.00 96.62 217 LEU A C 1
ATOM 1774 O O . LEU A 1 217 ? 1.945 -11.553 -13.985 1.00 96.62 217 LEU A O 1
ATOM 1778 N N . ASP A 1 218 ? 0.820 -13.433 -14.440 1.00 96.06 218 ASP A N 1
ATOM 1779 C CA . ASP A 1 218 ? 0.232 -12.934 -15.681 1.00 96.06 218 ASP A CA 1
ATOM 1780 C C . ASP A 1 218 ? -1.101 -12.188 -15.461 1.00 96.06 218 ASP A C 1
ATOM 1782 O O . ASP A 1 218 ? -1.700 -12.186 -14.381 1.00 96.06 218 ASP A O 1
ATOM 1786 N N . ASN A 1 219 ? -1.584 -11.529 -16.521 1.00 94.69 219 ASN A N 1
ATOM 1787 C CA . ASN A 1 219 ? -2.803 -10.715 -16.478 1.00 94.69 219 ASN A CA 1
ATOM 1788 C C . ASN A 1 219 ? -4.032 -11.524 -16.036 1.00 94.69 219 ASN A C 1
ATOM 1790 O O . ASN A 1 219 ? -4.848 -11.033 -15.262 1.00 94.69 219 ASN A O 1
ATOM 1794 N N . ASP A 1 220 ? -4.179 -12.748 -16.543 1.00 97.00 220 ASP A N 1
ATOM 1795 C CA . ASP A 1 220 ? -5.327 -13.604 -16.241 1.00 97.00 220 ASP A CA 1
ATOM 1796 C C . ASP A 1 220 ? -5.310 -14.052 -14.772 1.00 97.00 220 ASP A C 1
ATOM 1798 O O . ASP A 1 220 ? -6.348 -14.061 -14.105 1.00 97.00 220 ASP A O 1
ATOM 1802 N N . THR A 1 221 ? -4.125 -14.330 -14.224 1.00 97.69 221 THR A N 1
ATOM 1803 C CA . THR A 1 221 ? -3.949 -14.639 -12.804 1.00 97.69 221 THR A CA 1
ATOM 1804 C C . THR A 1 221 ? -4.340 -13.452 -11.927 1.00 97.69 221 THR A C 1
ATOM 1806 O O . THR A 1 221 ? -5.097 -13.647 -10.974 1.00 97.69 221 THR A O 1
ATOM 1809 N N . PHE A 1 222 ? -3.923 -12.223 -12.262 1.00 98.12 222 PHE A N 1
ATOM 1810 C CA . PHE A 1 222 ? -4.335 -11.023 -11.517 1.00 98.12 222 PHE A CA 1
ATOM 1811 C C . PHE A 1 222 ? -5.863 -10.866 -11.437 1.00 98.12 222 PHE A C 1
ATOM 1813 O O . PHE A 1 222 ? -6.395 -10.592 -10.357 1.00 98.12 222 PHE A O 1
ATOM 1820 N N . GLU A 1 223 ? -6.578 -11.077 -12.546 1.00 98.00 223 GLU A N 1
ATOM 1821 C CA . GLU A 1 223 ? -8.045 -10.960 -12.608 1.00 98.00 223 GLU A CA 1
ATOM 1822 C C . GLU A 1 223 ? -8.768 -12.110 -11.883 1.00 98.00 223 GLU A C 1
ATOM 1824 O O . GLU A 1 223 ? -9.783 -11.914 -11.199 1.00 98.00 223 GLU A O 1
ATOM 1829 N N . LYS A 1 224 ? -8.234 -13.334 -11.979 1.00 98.12 224 LYS A N 1
ATOM 1830 C CA . LYS A 1 224 ? -8.760 -14.497 -11.247 1.00 98.12 224 LYS A CA 1
ATOM 1831 C C . LYS A 1 224 ? -8.621 -14.321 -9.739 1.00 98.12 224 LYS A C 1
ATOM 1833 O O . LYS A 1 224 ? -9.578 -14.599 -9.006 1.00 98.12 224 LYS A O 1
ATOM 1838 N N . LEU A 1 225 ? -7.462 -13.848 -9.279 1.00 98.19 225 LEU A N 1
ATOM 1839 C CA . LEU A 1 225 ? -7.226 -13.550 -7.867 1.00 98.19 225 LEU A CA 1
ATOM 1840 C C . LEU A 1 225 ? -8.168 -12.452 -7.375 1.00 98.19 225 LEU A C 1
ATOM 1842 O O . LEU A 1 225 ? -8.792 -12.629 -6.330 1.00 98.19 225 LEU A O 1
ATOM 1846 N N . ASP A 1 226 ? -8.361 -11.385 -8.155 1.00 98.25 226 ASP A N 1
ATOM 1847 C CA . ASP A 1 226 ? -9.291 -10.302 -7.816 1.00 98.25 226 ASP A CA 1
ATOM 1848 C C . ASP A 1 226 ? -10.727 -10.810 -7.640 1.00 98.25 226 ASP A C 1
ATOM 1850 O O . ASP A 1 226 ? -11.411 -10.535 -6.648 1.00 98.25 226 ASP A O 1
ATOM 1854 N N . THR A 1 227 ? -11.175 -11.635 -8.586 1.00 97.81 227 THR A N 1
ATOM 1855 C CA . THR A 1 227 ? -12.506 -12.242 -8.546 1.00 97.81 227 THR A CA 1
ATOM 1856 C C . THR A 1 227 ? -12.680 -13.116 -7.302 1.00 97.81 227 THR A C 1
ATOM 1858 O O . THR A 1 227 ? -13.708 -13.025 -6.617 1.00 97.81 227 THR A O 1
ATOM 1861 N N . ALA A 1 228 ? -11.684 -13.951 -6.985 1.00 96.88 228 ALA A N 1
ATOM 1862 C CA . ALA A 1 228 ? -11.696 -14.817 -5.808 1.00 96.88 228 ALA A CA 1
ATOM 1863 C C . ALA A 1 228 ? -11.689 -14.011 -4.498 1.00 96.88 228 ALA A C 1
ATOM 1865 O O . ALA A 1 228 ? -12.467 -14.311 -3.582 1.00 96.88 228 ALA A O 1
ATOM 1866 N N . TYR A 1 229 ? -10.869 -12.961 -4.439 1.00 96.44 229 TYR A N 1
ATOM 1867 C CA . TYR A 1 229 ? -10.769 -12.030 -3.321 1.00 96.44 229 TYR A CA 1
ATOM 1868 C C . TYR A 1 229 ? -12.115 -11.338 -3.051 1.00 96.44 229 TYR A C 1
ATOM 1870 O O . TYR A 1 229 ? -12.710 -11.511 -1.983 1.00 96.44 229 TYR A O 1
ATOM 1878 N N . LYS A 1 230 ? -12.699 -10.685 -4.063 1.00 94.31 230 LYS A N 1
ATOM 1879 C CA . LYS A 1 230 ? -13.997 -9.991 -3.943 1.00 94.31 230 LYS A CA 1
ATOM 1880 C C . LYS A 1 230 ? -15.148 -10.942 -3.613 1.00 94.31 230 LYS A C 1
ATOM 1882 O O . LYS A 1 230 ? -16.069 -10.598 -2.868 1.00 94.31 230 LYS A O 1
ATOM 1887 N N . ALA A 1 231 ? -15.135 -12.167 -4.146 1.00 91.81 231 ALA A N 1
ATOM 1888 C CA . ALA A 1 231 ? -16.146 -13.171 -3.812 1.00 91.81 231 ALA A CA 1
ATOM 1889 C C . ALA A 1 231 ? -16.089 -13.582 -2.331 1.00 91.81 231 ALA A C 1
ATOM 1891 O O . ALA A 1 231 ? -17.135 -13.808 -1.711 1.00 91.81 231 ALA A O 1
ATOM 1892 N N . ARG A 1 232 ? -14.886 -13.661 -1.753 1.00 89.94 232 ARG A N 1
ATOM 1893 C CA . ARG A 1 232 ? -14.684 -13.933 -0.327 1.00 89.94 232 ARG A CA 1
ATOM 1894 C C . ARG A 1 232 ? -15.217 -12.800 0.543 1.00 89.94 232 ARG A C 1
ATOM 1896 O O . ARG A 1 232 ? -15.910 -13.082 1.523 1.00 89.94 232 ARG A O 1
ATOM 1903 N N . GLU A 1 233 ? -14.933 -11.555 0.180 1.00 81.38 233 GLU A N 1
ATOM 1904 C CA . GLU A 1 233 ? -15.444 -10.389 0.901 1.00 81.38 233 GLU A CA 1
ATOM 1905 C C . GLU A 1 233 ? -16.976 -10.354 0.931 1.00 81.38 233 GLU A C 1
ATOM 1907 O O . GLU A 1 233 ? -17.576 -10.260 2.006 1.00 81.38 233 GLU A O 1
ATOM 1912 N N . ARG A 1 234 ? -17.622 -10.558 -0.227 1.00 79.12 234 ARG A N 1
ATOM 1913 C CA . ARG A 1 234 ? -19.091 -10.621 -0.336 1.00 79.12 234 ARG A CA 1
ATOM 1914 C C . ARG A 1 234 ? -19.703 -11.697 0.561 1.00 79.12 234 ARG A C 1
ATOM 1916 O O . ARG A 1 234 ? -20.664 -11.425 1.277 1.00 79.12 234 ARG A O 1
ATOM 1923 N N . LYS A 1 235 ? -19.132 -12.910 0.569 1.00 71.31 235 LYS A N 1
ATOM 1924 C CA . LYS A 1 235 ? -19.598 -14.008 1.440 1.00 71.31 235 LYS A CA 1
ATOM 1925 C C . LYS A 1 235 ? -19.471 -13.666 2.922 1.00 71.31 235 LYS A C 1
ATOM 1927 O O . LYS A 1 235 ? -20.269 -14.141 3.720 1.00 71.31 235 LYS A O 1
ATOM 1932 N N . ARG A 1 236 ? -18.474 -12.868 3.307 1.00 69.62 236 ARG A N 1
ATOM 1933 C CA . ARG A 1 236 ? -18.314 -12.437 4.697 1.00 69.62 236 ARG A CA 1
ATOM 1934 C C . ARG A 1 236 ? -19.398 -11.441 5.097 1.00 69.62 236 ARG A C 1
ATOM 1936 O O . ARG A 1 236 ? -19.977 -11.623 6.157 1.00 69.62 236 ARG A O 1
ATOM 1943 N N . ILE A 1 237 ? -19.687 -10.449 4.249 1.00 65.56 237 ILE A N 1
ATOM 1944 C CA . ILE A 1 237 ? -20.746 -9.457 4.501 1.00 65.56 237 ILE A CA 1
ATOM 1945 C C . ILE A 1 237 ? -22.114 -10.140 4.618 1.00 65.56 237 ILE A C 1
ATOM 1947 O O . ILE A 1 237 ? -22.881 -9.798 5.504 1.00 65.56 237 ILE A O 1
ATOM 1951 N N . ALA A 1 238 ? -22.400 -11.141 3.780 1.00 55.72 238 ALA A N 1
ATOM 1952 C CA . ALA A 1 238 ? -23.662 -11.885 3.836 1.00 55.72 238 ALA A CA 1
ATOM 1953 C C . ALA A 1 238 ? -23.837 -12.756 5.100 1.00 55.72 238 ALA A C 1
ATOM 1955 O O . ALA A 1 238 ? -24.953 -13.167 5.399 1.00 55.72 238 ALA A O 1
ATOM 1956 N N . ASN A 1 239 ? -22.748 -13.058 5.817 1.00 55.47 239 ASN A N 1
ATOM 1957 C CA . ASN A 1 239 ? -22.738 -13.915 7.008 1.00 55.47 239 ASN A CA 1
ATOM 1958 C C . ASN A 1 239 ? -22.573 -13.127 8.326 1.00 55.47 239 ASN A C 1
ATOM 1960 O O . ASN A 1 239 ? -22.380 -13.749 9.373 1.00 55.47 239 ASN A O 1
ATOM 1964 N N . MET A 1 240 ? -22.571 -11.790 8.272 1.00 53.62 240 MET A N 1
ATOM 1965 C CA . MET A 1 240 ? -22.525 -10.882 9.429 1.00 53.62 240 MET A CA 1
ATOM 1966 C C . MET A 1 240 ? -23.908 -10.303 9.705 1.00 53.62 240 MET A C 1
ATOM 1968 O O . MET A 1 240 ? -24.209 -10.118 10.903 1.00 53.62 240 MET A O 1
#